Protein AF-A0A3B9TUJ9-F1 (afdb_monomer_lite)

Secondary structure (DSSP, 8-state):
-EEEEEEEETTEEEEEEEEEEEESSS-EEEEESSB-HHHHHHHHHHHHHHHHTT----SEEEEEEESTTS-B-TTTTHHHHHHHHHHHHTSS--PPP-EE--EEPTTSBEEP-S-HHHHHHHHHHHT--EEEEGGGHHHHHTSTT--EEEESBHHHHHHHHTTSSPPPBPPPP--B------SS-GGGS-S-HHHHHHHHHHHHHT--------TTSSHHHHHHHHHHHSPPPPHHHHHHHHHHHHHTTPPPPSB-PPPEEEE-TT--HHHHH-BTTTTB--HHHHTTTSEEEETTGGGS-HHHHHHHHHHHHH--

Radius of gyration: 23.4 Å; chains: 1; bounding box: 59×31×74 Å

Sequence (316 aa):
MSAFGVTLQGIEARKVEVEVEITGGLFSISVVGLPDASVREARERVRAALRSVGMSVRGRVAINLAPADLPKEGALLDLPMAVGIARAMGEIPPVGEAICMGELALDGRIRRVRGAVPAAILAKKAGLPLFVPEANAREVSLVSGVTAYAVSSLGSLFAHFRGERALNPVEGGYVGDAKIEAEPDLADIKGQAQAKRALEIAAAGGHNLILVGSPGSGKTMLAKSLRGLLPPLSDEEVMETLLVRSTVGLPPEESRTRPFRMVHHTATTVSICGGGATLKPGEVSLAHRGVLFLDELTEFRRDLLEALRQPLEDGN

pLDDT: mean 92.37, std 6.65, range [47.62, 98.56]

Structure (mmCIF, N/CA/C/O backbone):
data_AF-A0A3B9TUJ9-F1
#
_entry.id   AF-A0A3B9TUJ9-F1
#
loop_
_atom_site.group_PDB
_atom_site.id
_atom_site.type_symbol
_atom_site.label_atom_id
_atom_site.label_alt_id
_atom_site.label_comp_id
_atom_site.label_asym_id
_atom_site.label_entity_id
_atom_site.label_seq_id
_atom_site.pdbx_PDB_ins_code
_atom_site.Cartn_x
_atom_site.Cartn_y
_atom_site.Cartn_z
_atom_site.occupancy
_atom_site.B_iso_or_equiv
_atom_site.auth_seq_id
_atom_site.auth_comp_id
_atom_site.auth_asym_id
_atom_site.auth_atom_id
_atom_site.pdbx_PDB_model_num
ATOM 1 N N . MET A 1 1 ? -12.443 -5.498 22.994 1.00 82.81 1 MET A N 1
ATOM 2 C CA . MET A 1 1 ? -13.072 -5.743 21.668 1.00 82.81 1 MET A CA 1
ATOM 3 C C . MET A 1 1 ? -12.001 -5.607 20.602 1.00 82.81 1 MET A C 1
ATOM 5 O O . MET A 1 1 ? -11.118 -4.786 20.812 1.00 82.81 1 MET A O 1
ATOM 9 N N . SER A 1 2 ? -12.061 -6.352 19.495 1.00 88.94 2 SER A N 1
ATOM 10 C CA . SER A 1 2 ? -11.056 -6.233 18.430 1.00 88.94 2 SER A CA 1
ATOM 11 C C . SER A 1 2 ? -11.634 -5.850 17.066 1.00 88.94 2 SER A C 1
ATOM 13 O O . SER A 1 2 ? -12.811 -6.069 16.762 1.00 88.94 2 SER A O 1
ATOM 15 N N . ALA A 1 3 ? -10.798 -5.216 16.254 1.00 95.31 3 ALA A N 1
ATOM 16 C CA . ALA A 1 3 ? -11.007 -4.963 14.834 1.00 95.31 3 ALA A CA 1
ATOM 17 C C . ALA A 1 3 ? -9.732 -5.355 14.082 1.00 95.31 3 ALA A C 1
ATOM 19 O O . ALA A 1 3 ? -8.648 -5.312 14.658 1.00 95.31 3 ALA A O 1
ATOM 20 N N . PHE A 1 4 ? -9.832 -5.716 12.805 1.00 97.69 4 PHE A N 1
ATOM 21 C CA . PHE A 1 4 ? -8.652 -6.080 12.023 1.00 97.69 4 PHE A CA 1
ATOM 22 C C . PHE A 1 4 ? -8.309 -4.997 11.012 1.00 97.69 4 PHE A C 1
ATOM 24 O O . PHE A 1 4 ? -9.179 -4.454 10.335 1.00 97.69 4 PHE A O 1
ATOM 31 N N . GLY A 1 5 ? -7.021 -4.707 10.908 1.00 97.62 5 GLY A N 1
ATOM 32 C CA . GLY A 1 5 ? -6.433 -3.834 9.910 1.00 97.62 5 GLY A CA 1
ATOM 33 C C . GLY A 1 5 ? -5.213 -4.467 9.267 1.00 97.62 5 GLY A C 1
ATOM 34 O O . GLY A 1 5 ? -4.985 -5.676 9.369 1.00 97.62 5 GLY A O 1
ATOM 35 N N . VAL A 1 6 ? -4.417 -3.635 8.602 1.00 97.56 6 VAL A N 1
ATOM 36 C CA . VAL A 1 6 ? -3.184 -4.064 7.944 1.00 97.56 6 VAL A CA 1
ATOM 37 C C . VAL A 1 6 ? -2.050 -3.075 8.171 1.00 97.56 6 VAL A C 1
ATOM 39 O O . VAL A 1 6 ? -2.268 -1.870 8.292 1.00 97.56 6 VAL A O 1
ATOM 42 N N . THR A 1 7 ? -0.830 -3.597 8.167 1.00 95.75 7 THR A N 1
ATOM 43 C CA . THR A 1 7 ? 0.403 -2.828 7.964 1.00 95.75 7 THR A CA 1
ATOM 44 C C . THR A 1 7 ? 1.167 -3.417 6.779 1.00 95.75 7 THR A C 1
ATOM 46 O O . THR A 1 7 ? 0.906 -4.554 6.374 1.00 95.75 7 THR A O 1
ATOM 49 N N . LEU A 1 8 ? 2.093 -2.649 6.209 1.00 93.88 8 LEU A N 1
ATOM 50 C CA . LEU A 1 8 ? 2.914 -3.091 5.084 1.00 93.88 8 LEU A CA 1
ATOM 51 C C . LEU A 1 8 ? 4.292 -3.544 5.561 1.00 93.88 8 LEU A C 1
ATOM 53 O O . LEU A 1 8 ? 4.934 -2.863 6.357 1.00 93.88 8 LEU A O 1
ATOM 57 N N . GLN A 1 9 ? 4.754 -4.669 5.025 1.00 91.25 9 GLN A N 1
ATOM 58 C CA . GLN A 1 9 ? 6.115 -5.173 5.167 1.00 91.25 9 GLN A CA 1
ATOM 59 C C . GLN A 1 9 ? 6.679 -5.395 3.761 1.00 91.25 9 GLN A C 1
ATOM 61 O O . GLN A 1 9 ? 6.361 -6.383 3.101 1.00 91.25 9 GLN A O 1
ATOM 66 N N . GLY A 1 10 ? 7.473 -4.441 3.267 1.00 90.12 10 GLY A N 1
ATOM 67 C CA . GLY A 1 10 ? 7.843 -4.417 1.852 1.00 90.12 10 GLY A CA 1
ATOM 68 C C . GLY A 1 10 ? 6.601 -4.247 0.975 1.00 90.12 10 GLY A C 1
ATOM 69 O O . GLY A 1 10 ? 5.827 -3.310 1.173 1.00 90.12 10 GLY A O 1
ATOM 70 N N . ILE A 1 11 ? 6.404 -5.175 0.037 1.00 91.69 11 ILE A N 1
ATOM 71 C CA . ILE A 1 11 ? 5.236 -5.236 -0.860 1.00 91.69 11 ILE A CA 1
ATOM 72 C C . ILE A 1 11 ? 4.082 -6.089 -0.311 1.00 91.69 11 ILE A C 1
ATOM 74 O O . ILE A 1 11 ? 3.047 -6.221 -0.961 1.00 91.69 11 ILE A O 1
ATOM 78 N N . GLU A 1 12 ? 4.239 -6.684 0.871 1.00 93.31 12 GLU A N 1
ATOM 79 C CA . GLU A 1 12 ? 3.229 -7.557 1.465 1.00 93.31 12 GLU A CA 1
ATOM 80 C C . GLU A 1 12 ? 2.410 -6.830 2.535 1.00 93.31 12 GLU A C 1
ATOM 82 O O . GLU A 1 12 ? 2.930 -6.015 3.298 1.00 93.31 12 GLU A O 1
ATOM 87 N N . ALA A 1 13 ? 1.122 -7.169 2.638 1.00 96.06 13 ALA A N 1
ATOM 88 C CA . ALA A 1 13 ? 0.303 -6.785 3.781 1.00 96.06 13 ALA A CA 1
ATOM 89 C C . ALA A 1 13 ? 0.394 -7.840 4.887 1.00 96.06 13 ALA A C 1
ATOM 91 O O . ALA A 1 13 ? 0.364 -9.050 4.638 1.00 96.06 13 ALA A O 1
ATOM 92 N N . ARG A 1 14 ? 0.433 -7.370 6.131 1.00 96.75 14 ARG A N 1
ATOM 93 C CA . ARG A 1 14 ? 0.340 -8.189 7.341 1.00 96.75 14 ARG A CA 1
ATOM 94 C C . ARG A 1 14 ? -0.902 -7.791 8.123 1.00 96.75 14 ARG A C 1
ATOM 96 O O . ARG A 1 14 ? -1.148 -6.600 8.314 1.00 96.75 14 ARG A O 1
ATOM 103 N N . LYS A 1 15 ? -1.676 -8.788 8.565 1.00 97.31 15 LYS A N 1
ATOM 104 C CA . LYS A 1 15 ? -2.870 -8.586 9.398 1.00 97.31 15 LYS A CA 1
ATOM 105 C C . LYS A 1 15 ? -2.432 -7.977 10.732 1.00 97.31 15 LYS A C 1
ATOM 107 O O . LYS A 1 15 ? -1.483 -8.460 11.345 1.00 97.31 15 LYS A O 1
ATOM 112 N N . VAL A 1 16 ? -3.121 -6.924 11.154 1.00 97.81 16 VAL A N 1
ATOM 113 C CA . VAL A 1 16 ? -2.946 -6.287 12.461 1.00 97.81 16 VAL A CA 1
ATOM 114 C C . VAL A 1 16 ? -4.258 -6.410 13.213 1.00 97.81 16 VAL A C 1
ATOM 116 O O . VAL A 1 16 ? -5.298 -6.004 12.697 1.00 97.81 16 VAL A O 1
ATOM 119 N N . GLU A 1 17 ? -4.224 -6.963 14.417 1.00 97.62 17 GLU A N 1
ATOM 120 C CA . GLU A 1 17 ? -5.371 -6.922 15.319 1.00 97.62 17 GLU A CA 1
ATOM 121 C C . GLU A 1 17 ? -5.292 -5.662 16.179 1.00 97.62 17 GLU A C 1
ATOM 123 O O . GLU A 1 17 ? -4.255 -5.346 16.763 1.00 97.62 17 GLU A O 1
ATOM 128 N N . VAL A 1 18 ? -6.389 -4.914 16.199 1.00 97.62 18 VAL A N 1
ATOM 129 C CA . VAL A 1 18 ? -6.559 -3.678 16.952 1.00 97.62 18 VAL A CA 1
ATOM 130 C C . VAL A 1 18 ? -7.484 -3.974 18.117 1.00 97.62 18 VAL A C 1
ATOM 132 O O . VAL A 1 18 ? -8.707 -4.003 17.963 1.00 97.62 18 VAL A O 1
ATOM 135 N N . GLU A 1 19 ? -6.897 -4.213 19.280 1.00 97.56 19 GLU A N 1
ATOM 136 C CA . GLU A 1 19 ? -7.628 -4.465 20.514 1.00 97.56 19 GLU A CA 1
ATOM 137 C C . GLU A 1 19 ? -7.879 -3.144 21.231 1.00 97.56 19 GLU A C 1
ATOM 139 O O . GLU A 1 19 ? -6.966 -2.336 21.414 1.00 97.56 19 GLU A O 1
ATOM 144 N N . VAL A 1 20 ? -9.125 -2.926 21.641 1.00 97.38 20 VAL A N 1
ATOM 145 C CA . VAL A 1 20 ? -9.539 -1.713 22.340 1.00 97.38 20 VAL A CA 1
ATOM 146 C C . VAL A 1 20 ? -10.211 -2.057 23.660 1.00 97.38 20 VAL A C 1
ATOM 148 O O . VAL A 1 20 ? -11.134 -2.883 23.718 1.00 97.38 20 VAL A O 1
ATOM 151 N N . GLU A 1 21 ? -9.762 -1.358 24.697 1.00 97.00 21 GLU A N 1
ATOM 152 C CA . GLU A 1 21 ? -10.345 -1.329 26.032 1.00 97.00 21 GLU A CA 1
ATOM 153 C C . GLU A 1 21 ? -10.656 0.122 26.424 1.00 97.00 21 GLU A C 1
ATOM 155 O O . GLU A 1 21 ? -9.852 1.030 26.196 1.00 97.00 21 GLU A O 1
ATOM 160 N N . ILE A 1 22 ? -11.835 0.345 27.011 1.00 96.69 22 ILE A N 1
ATOM 161 C CA . ILE A 1 22 ? -12.267 1.653 27.511 1.00 96.69 22 ILE A CA 1
ATOM 162 C C . ILE A 1 22 ? -12.562 1.520 29.003 1.00 96.69 22 ILE A C 1
ATOM 164 O O . ILE A 1 22 ? -13.405 0.725 29.410 1.00 96.69 22 ILE A O 1
ATOM 168 N N . THR A 1 23 ? -11.877 2.323 29.813 1.00 95.50 23 THR A N 1
ATOM 169 C CA . THR A 1 23 ? -12.020 2.356 31.276 1.00 95.50 23 THR A CA 1
ATOM 170 C C . THR A 1 23 ? -12.415 3.752 31.761 1.00 95.50 23 THR A C 1
ATOM 172 O O . THR A 1 23 ? -12.277 4.749 31.046 1.00 95.50 23 THR A O 1
ATOM 175 N N . GLY A 1 24 ? -12.932 3.849 32.989 1.00 92.44 24 GLY A N 1
ATOM 176 C CA . GLY A 1 24 ? -13.272 5.134 33.607 1.00 92.44 24 GLY A CA 1
ATOM 177 C C . GLY A 1 24 ? -12.044 6.008 33.909 1.00 92.44 24 GLY A C 1
ATOM 178 O O . GLY A 1 24 ? -10.918 5.523 33.994 1.00 92.44 24 GLY A O 1
ATOM 179 N N . GLY A 1 25 ? -12.266 7.311 34.106 1.00 91.31 25 GLY A N 1
ATOM 180 C CA . GLY A 1 25 ? -11.230 8.269 34.511 1.00 91.31 25 GLY A CA 1
ATOM 181 C C . GLY A 1 25 ? -11.049 9.442 33.546 1.00 91.31 25 GLY A C 1
ATOM 182 O O . GLY A 1 25 ? -11.916 9.727 32.718 1.00 91.31 25 GLY A O 1
ATOM 183 N N . LEU A 1 26 ? -9.919 10.147 33.681 1.00 91.44 26 LEU A N 1
ATOM 184 C CA . LEU A 1 26 ? -9.575 11.280 32.819 1.00 91.44 26 LEU A CA 1
ATOM 185 C C . LEU A 1 26 ? -9.398 10.837 31.364 1.00 91.44 26 LEU A C 1
ATOM 187 O O . LEU A 1 26 ? -8.804 9.792 31.081 1.00 91.44 26 LEU A O 1
ATOM 191 N N . PHE A 1 27 ? -9.885 11.677 30.449 1.00 93.88 27 PHE A N 1
ATOM 192 C CA . PHE A 1 27 ? -9.833 11.398 29.022 1.00 93.88 27 PHE A CA 1
ATOM 193 C C . PHE A 1 27 ? -8.391 11.207 28.541 1.00 93.88 27 PHE A C 1
ATOM 195 O O . PHE A 1 27 ? -7.557 12.102 28.681 1.00 93.88 27 PHE A O 1
ATOM 202 N N . SER A 1 28 ? -8.103 10.048 27.953 1.00 95.81 28 SER A N 1
ATOM 203 C CA . SER A 1 28 ? -6.803 9.751 27.345 1.00 95.81 28 SER A CA 1
ATOM 204 C C . SER A 1 28 ? -6.936 8.648 26.300 1.00 95.81 28 SER A C 1
ATOM 206 O O . SER A 1 28 ? -7.763 7.755 26.451 1.00 95.81 28 SER A O 1
ATOM 208 N N . ILE A 1 29 ? -6.118 8.708 25.245 1.00 96.94 29 ILE A N 1
ATOM 209 C CA . ILE A 1 29 ? -5.975 7.629 24.260 1.00 96.94 29 ILE A CA 1
ATOM 210 C C . ILE A 1 29 ? -4.493 7.252 24.184 1.00 96.94 29 ILE A C 1
ATOM 212 O O . ILE A 1 29 ? -3.649 8.107 23.881 1.00 96.94 29 ILE A O 1
ATOM 216 N N . SER A 1 30 ? -4.182 5.985 24.455 1.00 96.50 30 SER A N 1
ATOM 217 C CA . SER A 1 30 ? -2.851 5.395 24.284 1.00 96.50 30 SER A CA 1
ATOM 218 C C . SER A 1 30 ? -2.856 4.360 23.160 1.00 96.50 30 SER A C 1
ATOM 220 O O . SER A 1 30 ? -3.819 3.620 22.990 1.00 96.50 30 SER A O 1
ATOM 222 N N . VAL A 1 31 ? -1.762 4.317 22.396 1.00 97.19 31 VAL A N 1
ATOM 223 C CA . VAL A 1 31 ? -1.547 3.354 21.309 1.00 97.19 31 VAL A CA 1
ATOM 224 C C . VAL A 1 31 ? -0.207 2.662 21.541 1.00 97.19 31 VAL A C 1
ATOM 226 O O . VAL A 1 31 ? 0.814 3.341 21.676 1.00 97.19 31 VAL A O 1
ATOM 229 N N . VAL A 1 32 ? -0.211 1.331 21.606 1.00 96.06 32 VAL A N 1
ATOM 230 C CA . VAL A 1 32 ? 0.976 0.486 21.838 1.00 96.06 32 VAL A CA 1
ATOM 231 C C . VAL A 1 32 ? 1.076 -0.632 20.789 1.00 96.06 32 VAL A C 1
ATOM 233 O O . VAL A 1 32 ? 0.138 -0.850 20.027 1.00 96.06 32 VAL A O 1
ATOM 236 N N . GLY A 1 33 ? 2.224 -1.317 20.715 1.00 95.06 33 GLY A N 1
ATOM 237 C CA . GLY A 1 33 ? 2.483 -2.373 19.717 1.00 95.06 33 GLY A CA 1
ATOM 238 C C . GLY A 1 33 ? 3.345 -1.925 18.528 1.00 95.06 33 GLY A C 1
ATOM 239 O O . GLY A 1 33 ? 2.999 -2.187 17.379 1.00 95.06 33 GLY A O 1
ATOM 240 N N . LEU A 1 34 ? 4.450 -1.222 18.814 1.00 94.62 34 LEU A N 1
ATOM 241 C CA . LEU A 1 34 ? 5.389 -0.637 17.838 1.00 94.62 34 LEU A CA 1
ATOM 242 C C . LEU A 1 34 ? 4.756 0.298 16.776 1.00 94.62 34 LEU A C 1
ATOM 244 O O . LEU A 1 34 ? 5.024 0.138 15.583 1.00 94.62 34 LEU A O 1
ATOM 248 N N . PRO A 1 35 ? 3.937 1.296 17.169 1.00 95.56 35 PRO A N 1
ATOM 249 C CA . PRO A 1 35 ? 3.464 2.313 16.235 1.00 95.56 35 PRO A CA 1
ATOM 250 C C . PRO A 1 35 ? 4.589 3.279 15.831 1.00 95.56 35 PRO A C 1
ATOM 252 O O . PRO A 1 35 ? 5.418 3.665 16.663 1.00 95.56 35 PRO A O 1
ATOM 255 N N . ASP A 1 36 ? 4.588 3.744 14.584 1.00 94.38 36 ASP A N 1
ATOM 256 C CA . ASP A 1 36 ? 5.371 4.910 14.168 1.00 94.38 36 ASP A CA 1
ATOM 257 C C . ASP A 1 36 ? 4.747 6.229 14.686 1.00 94.38 36 ASP A C 1
ATOM 259 O O . ASP A 1 36 ? 3.786 6.243 15.463 1.00 94.38 36 ASP A O 1
ATOM 263 N N . ALA A 1 37 ? 5.323 7.372 14.304 1.00 94.38 37 ALA A N 1
ATOM 264 C CA . ALA A 1 37 ? 4.785 8.675 14.698 1.00 94.38 37 ALA A CA 1
ATOM 265 C C . ALA A 1 37 ? 3.375 8.927 14.130 1.00 94.38 37 ALA A C 1
ATOM 267 O O . ALA A 1 37 ? 2.507 9.403 14.859 1.00 94.38 37 ALA A O 1
ATOM 268 N N . SER A 1 38 ? 3.125 8.540 12.876 1.00 93.81 38 SER A N 1
ATOM 269 C CA . SER A 1 38 ? 1.837 8.750 12.206 1.00 93.81 38 SER A CA 1
ATOM 270 C C . SER A 1 38 ? 0.707 7.956 12.866 1.00 93.81 38 SER A C 1
ATOM 272 O O . SER A 1 38 ? -0.377 8.501 13.096 1.00 93.81 38 SER A O 1
ATOM 274 N N . VAL A 1 39 ? 0.975 6.703 13.245 1.00 95.38 39 VAL A N 1
ATOM 275 C CA . VAL A 1 39 ? 0.044 5.833 13.977 1.00 95.38 39 VAL A CA 1
ATOM 276 C C . VAL A 1 39 ? -0.199 6.361 15.393 1.00 95.38 39 VAL A C 1
ATOM 278 O O . VAL A 1 39 ? -1.329 6.326 15.874 1.00 95.38 39 VAL A O 1
ATOM 281 N N . ARG A 1 40 ? 0.816 6.911 16.078 1.00 95.38 40 ARG A N 1
ATOM 282 C CA . ARG A 1 40 ? 0.606 7.562 17.388 1.00 95.38 40 ARG A CA 1
ATOM 283 C C . ARG A 1 40 ? -0.276 8.806 17.286 1.00 95.38 40 ARG A C 1
ATOM 285 O O . ARG A 1 40 ? -1.112 9.037 18.160 1.00 95.38 40 ARG A O 1
ATOM 292 N N . GLU A 1 41 ? -0.099 9.601 16.237 1.00 93.75 41 GLU A N 1
ATOM 293 C CA . GLU A 1 41 ? -0.893 10.808 15.976 1.00 93.75 41 GLU A CA 1
ATOM 294 C C . GLU A 1 41 ? -2.320 10.497 15.508 1.00 93.75 41 GLU A C 1
ATOM 296 O O . GLU A 1 41 ? -3.220 11.322 15.696 1.00 93.75 41 GLU A O 1
ATOM 301 N N . ALA A 1 42 ? -2.562 9.286 14.991 1.00 94.81 42 ALA A N 1
ATOM 302 C CA . ALA A 1 42 ? -3.886 8.817 14.590 1.00 94.81 42 ALA A CA 1
ATOM 303 C C . ALA A 1 42 ? -4.933 8.981 15.697 1.00 94.81 42 ALA A C 1
ATOM 305 O O . ALA A 1 42 ? -6.094 9.238 15.394 1.00 94.81 42 ALA A O 1
ATOM 306 N N . ARG A 1 43 ? -4.540 8.925 16.979 1.00 95.06 43 ARG A N 1
ATOM 307 C CA . ARG A 1 43 ? -5.453 9.126 18.118 1.00 95.06 43 ARG A CA 1
ATOM 308 C C . ARG A 1 43 ? -6.273 10.418 18.025 1.00 95.06 43 ARG A C 1
ATOM 310 O O . ARG A 1 43 ? -7.448 10.418 18.384 1.00 95.06 43 ARG A O 1
ATOM 317 N N . GLU A 1 44 ? -5.685 11.506 17.523 1.00 94.88 44 GLU A N 1
ATOM 318 C CA . GLU A 1 44 ? -6.394 12.781 17.369 1.00 94.88 44 GLU A CA 1
ATOM 319 C C . GLU A 1 44 ? -7.338 12.753 16.164 1.00 94.88 44 GLU A C 1
ATOM 321 O O . GLU A 1 44 ? -8.482 13.202 16.276 1.00 94.88 44 GLU A O 1
ATOM 326 N N . ARG A 1 45 ? -6.894 12.165 15.042 1.00 95.94 45 ARG A N 1
ATOM 327 C CA . ARG A 1 45 ? -7.709 12.005 13.826 1.00 95.94 45 ARG A CA 1
ATOM 328 C C . ARG A 1 45 ? -8.917 11.109 14.073 1.00 95.94 45 ARG A C 1
ATOM 330 O O . ARG A 1 45 ? -10.044 11.519 13.814 1.00 95.94 45 ARG A O 1
ATOM 337 N N . VAL A 1 46 ? -8.690 9.942 14.670 1.00 97.69 46 VAL A N 1
ATOM 338 C CA . VAL A 1 46 ? -9.716 8.969 15.063 1.00 97.69 46 VAL A CA 1
ATOM 339 C C . VAL A 1 46 ? -10.727 9.606 16.015 1.00 97.69 46 VAL A C 1
ATOM 341 O O . VAL A 1 46 ? -11.932 9.512 15.789 1.00 97.69 46 VAL A O 1
ATOM 344 N N . ARG A 1 47 ? -10.264 10.323 17.047 1.00 96.69 47 ARG A N 1
ATOM 345 C CA . ARG A 1 47 ? -11.154 11.019 17.988 1.00 96.69 47 ARG A CA 1
ATOM 346 C C . ARG A 1 47 ? -12.019 12.077 17.303 1.00 96.69 47 ARG A C 1
ATOM 348 O O . ARG A 1 47 ? -13.191 12.220 17.647 1.00 96.69 47 ARG A O 1
ATOM 355 N N . ALA A 1 48 ? -11.444 12.870 16.403 1.00 97.06 48 ALA A N 1
ATOM 356 C CA . ALA A 1 48 ? -12.187 13.894 15.672 1.00 97.06 48 ALA A CA 1
ATOM 357 C C . ALA A 1 48 ? -13.225 13.269 14.726 1.00 97.06 48 ALA A C 1
ATOM 359 O O . ALA A 1 48 ? -14.389 13.660 14.775 1.00 97.06 48 ALA A O 1
ATOM 360 N N . ALA A 1 49 ? -12.831 12.241 13.973 1.00 98.00 49 ALA A N 1
ATOM 361 C CA . ALA A 1 49 ? -13.700 11.507 13.057 1.00 98.00 49 ALA A CA 1
ATOM 362 C C . ALA A 1 49 ? -14.871 10.809 13.768 1.00 98.00 49 ALA A C 1
ATOM 364 O O . ALA A 1 49 ? -16.000 10.854 13.295 1.00 98.00 49 ALA A O 1
ATOM 365 N N . LEU A 1 50 ? -14.638 10.198 14.933 1.00 98.06 50 LEU A N 1
ATOM 366 C CA . LEU A 1 50 ? -15.717 9.612 15.739 1.00 98.06 50 LEU A CA 1
ATOM 367 C C . LEU A 1 50 ? -16.704 10.686 16.217 1.00 98.06 50 LEU A C 1
ATOM 369 O O . LEU A 1 50 ? -17.919 10.514 16.146 1.00 98.06 50 LEU A O 1
ATOM 373 N N . ARG A 1 51 ? -16.190 11.844 16.638 1.00 97.50 51 ARG A N 1
ATOM 374 C CA . ARG A 1 51 ? -17.026 12.966 17.078 1.00 97.50 51 ARG A CA 1
ATOM 375 C C . ARG A 1 51 ? -17.890 13.525 15.952 1.00 97.50 51 ARG A C 1
ATOM 377 O O . ARG A 1 51 ? -19.023 13.917 16.219 1.00 97.50 51 ARG A O 1
ATOM 384 N N . SER A 1 52 ? -17.381 13.569 14.719 1.00 97.12 52 SER A N 1
ATOM 385 C CA . SER A 1 52 ? -18.141 14.087 13.575 1.00 97.12 52 SER A CA 1
ATOM 386 C C . SER A 1 52 ? -19.349 13.215 13.221 1.00 97.12 52 SER A C 1
ATOM 388 O O . SER A 1 52 ? -20.323 13.727 12.676 1.00 97.12 52 SER A O 1
ATOM 390 N N . VAL A 1 53 ? -19.327 11.931 13.593 1.00 96.62 53 VAL A N 1
ATOM 391 C CA . VAL A 1 53 ? -20.455 10.997 13.437 1.00 96.62 53 VAL A CA 1
ATOM 392 C C . VAL A 1 53 ? -21.293 10.848 14.713 1.00 96.62 53 VAL A C 1
ATOM 394 O O . VAL A 1 53 ? -22.043 9.887 14.855 1.00 96.62 53 VAL A O 1
ATOM 397 N N . GLY A 1 54 ? -21.180 11.797 15.649 1.00 95.56 54 GLY A N 1
ATOM 398 C CA . GLY A 1 54 ? -21.994 11.842 16.867 1.00 95.56 54 GLY A CA 1
ATOM 399 C C . GLY A 1 54 ? -21.482 10.980 18.023 1.00 95.56 54 GLY A C 1
ATOM 400 O O . GLY A 1 54 ? -22.127 10.930 19.068 1.00 95.56 54 GLY A O 1
ATOM 401 N N . MET A 1 55 ? -20.313 10.346 17.895 1.00 95.62 55 MET A N 1
ATOM 402 C CA . MET A 1 55 ? -19.759 9.479 18.936 1.00 95.62 55 MET A CA 1
ATOM 403 C C . MET A 1 55 ? -18.788 10.241 19.842 1.00 95.62 55 MET A C 1
ATOM 405 O O . MET A 1 55 ? -17.693 10.647 19.440 1.00 95.62 55 MET A O 1
ATOM 409 N N . SER A 1 56 ? -19.173 10.420 21.106 1.00 93.44 56 SER A N 1
ATOM 410 C CA . SER A 1 56 ? -18.337 11.077 22.115 1.00 93.44 56 SER A CA 1
ATOM 411 C C . SER A 1 56 ? -17.547 10.048 22.925 1.00 93.44 56 SER A C 1
ATOM 413 O O . SER A 1 56 ? -18.066 9.439 23.858 1.00 93.44 56 SER A O 1
ATOM 415 N N . VAL A 1 57 ? -16.270 9.873 22.583 1.00 93.88 57 VAL A N 1
ATOM 416 C CA . VAL A 1 57 ? -15.359 8.980 23.316 1.00 93.88 57 VAL A CA 1
ATOM 417 C C . VAL A 1 57 ? -15.007 9.595 24.675 1.00 93.88 57 VAL A C 1
ATOM 419 O O . VAL A 1 57 ? -14.523 10.728 24.743 1.00 93.88 57 VAL A O 1
ATOM 422 N N . ARG A 1 58 ? -15.234 8.850 25.762 1.00 93.38 58 ARG A N 1
ATOM 423 C CA . ARG A 1 58 ? -14.951 9.264 27.149 1.00 93.38 58 ARG A CA 1
ATOM 424 C C . ARG A 1 58 ? -14.071 8.233 27.854 1.00 93.38 58 ARG A C 1
ATOM 426 O O . ARG A 1 58 ? -14.001 7.085 27.432 1.00 93.38 58 ARG A O 1
ATOM 433 N N . GLY A 1 59 ? -13.438 8.648 28.950 1.00 94.81 59 GLY A N 1
ATOM 434 C CA . GLY A 1 59 ? -12.579 7.777 29.749 1.00 94.81 59 GLY A CA 1
ATOM 435 C C . GLY A 1 59 ? -11.199 7.542 29.133 1.00 94.81 59 GLY A C 1
ATOM 436 O O . GLY A 1 59 ? -10.748 8.287 28.258 1.00 94.81 59 GLY A O 1
ATOM 437 N N . ARG A 1 60 ? -10.513 6.515 29.628 1.00 96.81 60 ARG A N 1
ATOM 438 C CA . ARG A 1 60 ? -9.196 6.098 29.147 1.00 96.81 60 ARG A CA 1
ATOM 439 C C . ARG A 1 60 ? -9.366 4.979 28.127 1.00 96.81 60 ARG A C 1
ATOM 441 O O . ARG A 1 60 ? -9.869 3.912 28.462 1.00 96.81 60 ARG A O 1
ATOM 448 N N . VAL A 1 61 ? -8.910 5.232 26.906 1.00 97.69 61 VAL A N 1
ATOM 449 C CA . VAL A 1 61 ? -8.899 4.280 25.796 1.00 97.69 61 VAL A CA 1
ATOM 450 C C . VAL A 1 61 ? -7.489 3.728 25.640 1.00 97.69 61 VAL A C 1
ATOM 452 O O . VAL A 1 61 ? -6.554 4.485 25.366 1.00 97.69 61 VAL A O 1
ATOM 455 N N . ALA A 1 62 ? -7.341 2.419 25.797 1.00 97.25 62 ALA A N 1
ATOM 456 C CA . ALA A 1 62 ? -6.114 1.704 25.480 1.00 97.25 62 ALA A CA 1
ATOM 457 C C . ALA A 1 62 ? -6.292 0.964 24.152 1.00 97.25 62 ALA A C 1
ATOM 459 O O . ALA A 1 62 ? -7.233 0.187 24.000 1.00 97.25 62 ALA A O 1
ATOM 460 N N . ILE A 1 63 ? -5.398 1.230 23.197 1.00 98.06 63 ILE A N 1
ATOM 461 C CA . ILE A 1 63 ? -5.354 0.574 21.889 1.00 98.06 63 ILE A CA 1
ATOM 462 C C . ILE A 1 63 ? -4.062 -0.236 21.797 1.00 98.06 63 ILE A C 1
ATOM 464 O O . ILE A 1 63 ? -2.966 0.334 21.809 1.00 98.06 63 ILE A O 1
ATOM 468 N N . ASN A 1 64 ? -4.187 -1.555 21.683 1.00 97.81 64 ASN A N 1
ATOM 469 C CA . ASN A 1 64 ? -3.068 -2.463 21.455 1.00 97.81 64 ASN A CA 1
ATOM 470 C C . ASN A 1 64 ? -3.070 -2.953 20.000 1.00 97.81 64 ASN A C 1
ATOM 472 O O . ASN A 1 64 ? -4.101 -3.388 19.491 1.00 97.81 64 ASN A O 1
ATOM 476 N N . LEU A 1 65 ? -1.920 -2.856 19.326 1.00 97.69 65 LEU A N 1
ATOM 477 C CA . LEU A 1 65 ? -1.743 -3.274 17.935 1.00 97.69 65 LEU A CA 1
ATOM 478 C C . LEU A 1 65 ? -0.906 -4.562 17.874 1.00 97.69 65 LEU A C 1
ATOM 480 O O . LEU A 1 65 ? 0.327 -4.520 17.957 1.00 97.69 65 LEU A O 1
ATOM 484 N N . ALA A 1 66 ? -1.555 -5.706 17.679 1.00 96.62 66 ALA A N 1
ATOM 485 C CA . ALA A 1 66 ? -0.903 -7.013 17.584 1.00 96.62 66 ALA A CA 1
ATOM 486 C C . ALA A 1 66 ? -0.617 -7.410 16.118 1.00 96.62 66 ALA A C 1
ATOM 488 O O . ALA A 1 66 ? -1.388 -7.040 15.230 1.00 96.62 66 ALA A O 1
ATOM 489 N N . PRO A 1 67 ? 0.477 -8.143 15.830 1.00 95.62 67 PRO A N 1
ATOM 490 C CA . PRO A 1 67 ? 1.450 -8.700 16.778 1.00 95.62 67 PRO A CA 1
ATOM 491 C C . PRO A 1 67 ? 2.544 -7.685 17.158 1.00 95.62 67 PRO A C 1
ATOM 493 O O . PRO A 1 67 ? 2.939 -6.862 16.336 1.00 95.62 67 PRO A O 1
ATOM 496 N N . ALA A 1 68 ? 3.011 -7.690 18.409 1.00 90.00 68 ALA A N 1
ATOM 497 C CA . ALA A 1 68 ? 3.841 -6.615 18.975 1.00 90.00 68 ALA A CA 1
ATOM 498 C C . ALA A 1 68 ? 5.277 -6.519 18.419 1.00 90.00 68 ALA A C 1
ATOM 500 O O . ALA A 1 68 ? 5.944 -5.523 18.670 1.00 90.00 68 ALA A O 1
ATOM 501 N N . ASP A 1 69 ? 5.745 -7.520 17.681 1.00 89.94 69 ASP A N 1
ATOM 502 C CA . ASP A 1 69 ? 7.061 -7.598 17.031 1.00 89.94 69 ASP A CA 1
ATOM 503 C C . ASP A 1 69 ? 7.088 -6.964 15.631 1.00 89.94 69 ASP A C 1
ATOM 505 O O . ASP A 1 69 ? 8.156 -6.723 15.070 1.00 89.94 69 ASP A O 1
ATOM 509 N N . LEU A 1 70 ? 5.916 -6.651 15.076 1.00 92.50 70 LEU A N 1
ATOM 510 C CA . LEU A 1 70 ? 5.780 -6.033 13.766 1.00 92.50 70 LEU A CA 1
ATOM 511 C C . LEU A 1 70 ? 5.595 -4.509 13.888 1.00 92.50 70 LEU A C 1
ATOM 513 O O . LEU A 1 70 ? 4.638 -4.076 14.538 1.00 92.50 70 LEU A O 1
ATOM 517 N N . PRO A 1 71 ? 6.433 -3.681 13.237 1.00 92.81 71 PRO A N 1
ATOM 518 C CA . PRO A 1 71 ? 6.214 -2.239 13.152 1.00 92.81 71 PRO A CA 1
ATOM 519 C C . PRO A 1 71 ? 4.916 -1.879 12.413 1.00 92.81 71 PRO A C 1
ATOM 521 O O . PRO A 1 71 ? 4.579 -2.461 11.377 1.00 92.81 71 PRO A O 1
ATOM 524 N N . LYS A 1 72 ? 4.172 -0.901 12.943 1.00 94.19 72 LYS A N 1
ATOM 525 C CA . LYS A 1 72 ? 2.950 -0.365 12.319 1.00 94.19 72 LYS A CA 1
ATOM 526 C C . LYS A 1 72 ? 3.222 1.037 11.810 1.00 94.19 72 LYS A C 1
ATOM 528 O O . LYS A 1 72 ? 3.555 1.921 12.598 1.00 94.19 72 LYS A O 1
ATOM 533 N N . GLU A 1 73 ? 3.047 1.232 10.508 1.00 90.31 73 GLU A N 1
ATOM 534 C CA . GLU A 1 73 ? 3.454 2.460 9.829 1.00 90.31 73 GLU A CA 1
ATOM 535 C C . GLU A 1 73 ? 2.316 3.149 9.078 1.00 90.31 73 GLU A C 1
ATOM 537 O O . GLU A 1 73 ? 1.499 2.509 8.410 1.00 90.31 73 GLU A O 1
ATOM 542 N N . GLY A 1 74 ? 2.345 4.482 9.086 1.00 89.00 74 GLY A N 1
ATOM 543 C CA . GLY A 1 74 ? 1.438 5.325 8.312 1.00 89.00 74 GLY A CA 1
ATOM 544 C C . GLY A 1 74 ? 0.006 5.382 8.851 1.00 89.00 74 GLY A C 1
ATOM 545 O O . GLY A 1 74 ? -0.279 5.021 9.984 1.00 89.00 74 GLY A O 1
ATOM 546 N N . ALA A 1 75 ? -0.915 5.865 8.019 1.00 91.88 75 ALA A N 1
ATOM 547 C CA . ALA A 1 75 ? -2.295 6.149 8.423 1.00 91.88 75 ALA A CA 1
ATOM 548 C C . ALA A 1 75 ? -3.302 5.038 8.060 1.00 91.88 75 ALA A C 1
ATOM 550 O O . ALA A 1 75 ? -4.507 5.245 8.149 1.00 91.88 75 ALA A O 1
ATOM 551 N N . LEU A 1 76 ? -2.836 3.846 7.648 1.00 95.12 76 LEU A N 1
ATOM 552 C CA . LEU A 1 76 ? -3.722 2.740 7.239 1.00 95.12 76 LEU A CA 1
ATOM 553 C C . LEU A 1 76 ? -4.626 2.253 8.382 1.00 95.12 76 LEU A C 1
ATOM 555 O O . LEU A 1 76 ? -5.701 1.708 8.129 1.00 95.12 76 LEU A O 1
ATOM 559 N N . LEU A 1 77 ? -4.164 2.433 9.623 1.00 97.50 77 LEU A N 1
ATOM 560 C CA . LEU A 1 77 ? -4.796 1.914 10.828 1.00 97.50 77 LEU A CA 1
ATOM 561 C C . LEU A 1 77 ? -5.783 2.890 11.484 1.00 97.50 77 LEU A C 1
ATOM 563 O O . LEU A 1 77 ? -6.409 2.516 12.475 1.00 97.50 77 LEU A O 1
ATOM 567 N N . ASP A 1 78 ? -5.973 4.099 10.947 1.00 98.00 78 ASP A N 1
ATOM 568 C CA . ASP A 1 78 ? -6.943 5.052 11.498 1.00 98.00 78 ASP A CA 1
ATOM 569 C C . ASP A 1 78 ? -8.361 4.440 11.496 1.00 98.00 78 ASP A C 1
ATOM 571 O O . ASP A 1 78 ? -9.041 4.418 12.525 1.00 98.00 78 ASP A O 1
ATOM 575 N N . LEU A 1 79 ? -8.793 3.876 10.360 1.00 98.00 79 LEU A N 1
ATOM 576 C CA . LEU A 1 79 ? -10.106 3.237 10.234 1.00 98.00 79 LEU A CA 1
ATOM 577 C C . LEU A 1 79 ? -10.319 2.052 11.201 1.00 98.00 79 LEU A C 1
ATOM 579 O O . LEU A 1 79 ? -11.300 2.087 11.948 1.00 98.00 79 LEU A O 1
ATOM 583 N N . PRO A 1 80 ? -9.457 1.013 11.251 1.00 97.62 80 PRO A N 1
ATOM 584 C CA . PRO A 1 80 ? -9.653 -0.100 12.181 1.00 97.62 80 PRO A CA 1
ATOM 585 C C . PRO A 1 80 ? -9.567 0.331 13.654 1.00 97.62 80 PRO A C 1
ATOM 587 O O . PRO A 1 80 ? -10.282 -0.238 14.477 1.00 97.62 80 PRO A O 1
ATOM 590 N N . MET A 1 81 ? -8.798 1.374 14.000 1.00 97.94 81 MET A N 1
ATOM 591 C CA . MET A 1 81 ? -8.842 1.976 15.342 1.00 97.94 81 MET A CA 1
ATOM 592 C C . MET A 1 81 ? -10.214 2.577 15.664 1.00 97.94 81 MET A C 1
ATOM 594 O O . MET A 1 81 ? -10.761 2.309 16.734 1.00 97.94 81 MET A O 1
ATOM 598 N N . ALA A 1 82 ? -10.808 3.341 14.743 1.00 97.81 82 ALA A N 1
ATOM 599 C CA . ALA A 1 82 ? -12.152 3.888 14.935 1.00 97.81 82 ALA A CA 1
ATOM 600 C C . ALA A 1 82 ? -13.216 2.788 15.071 1.00 97.81 82 ALA A C 1
ATOM 602 O O . ALA A 1 82 ? -14.081 2.880 15.941 1.00 97.81 82 ALA A O 1
ATOM 603 N N . VAL A 1 83 ? -13.124 1.726 14.261 1.00 97.62 83 VAL A N 1
ATOM 604 C CA . VAL A 1 83 ? -14.006 0.552 14.360 1.00 97.62 83 VAL A CA 1
ATOM 605 C C . VAL A 1 83 ? -13.842 -0.135 15.718 1.00 97.62 83 VAL A C 1
ATOM 607 O O . VAL A 1 83 ? -14.838 -0.406 16.384 1.00 97.62 83 VAL A O 1
ATOM 610 N N . GLY A 1 84 ? -12.608 -0.371 16.174 1.00 96.88 84 GLY A N 1
ATOM 611 C CA . GLY A 1 84 ? -12.334 -0.984 17.477 1.00 96.88 84 GLY A CA 1
ATOM 612 C C . GLY A 1 84 ? -12.923 -0.186 18.646 1.00 96.88 84 GLY A C 1
ATOM 613 O O . GLY A 1 84 ? -13.565 -0.764 19.525 1.00 96.88 84 GLY A O 1
ATOM 614 N N . ILE A 1 85 ? -12.786 1.145 18.619 1.00 97.38 85 ILE A N 1
ATOM 615 C CA . ILE A 1 85 ? -13.388 2.041 19.620 1.00 97.38 85 ILE A CA 1
ATOM 616 C C . ILE A 1 85 ? -14.915 1.981 19.561 1.00 97.38 85 ILE A C 1
ATOM 618 O O . ILE A 1 85 ? -15.551 1.822 20.600 1.00 97.38 85 ILE A O 1
ATOM 622 N N . ALA A 1 86 ? -15.511 2.048 18.368 1.00 96.81 86 ALA A N 1
ATOM 623 C CA . ALA A 1 86 ? -16.962 1.971 18.211 1.00 96.81 86 ALA A CA 1
ATOM 624 C C . ALA A 1 86 ? -17.538 0.653 18.755 1.00 96.81 86 ALA A C 1
ATOM 626 O O . ALA A 1 86 ? -18.556 0.665 19.447 1.00 96.81 86 ALA A O 1
ATOM 627 N N . ARG A 1 87 ? -16.848 -0.475 18.524 1.00 95.62 87 ARG A N 1
ATOM 628 C CA . ARG A 1 87 ? -17.209 -1.776 19.115 1.00 95.62 87 ARG A CA 1
ATOM 629 C C . ARG A 1 87 ? -17.107 -1.759 20.637 1.00 95.62 87 ARG A C 1
ATOM 631 O O . ARG A 1 87 ? -17.998 -2.273 21.303 1.00 95.62 87 ARG A O 1
ATOM 638 N N . ALA A 1 88 ? -16.034 -1.193 21.190 1.00 95.38 88 ALA A N 1
ATOM 639 C CA . ALA A 1 88 ? -15.836 -1.110 22.639 1.00 95.38 88 ALA A CA 1
ATOM 640 C C . ALA A 1 88 ? -16.871 -0.205 23.332 1.00 95.38 88 ALA A C 1
ATOM 642 O O . ALA A 1 88 ? -17.213 -0.450 24.485 1.00 95.38 88 ALA A O 1
ATOM 643 N N . MET A 1 89 ? -17.396 0.800 22.627 1.00 95.00 89 MET A N 1
ATOM 644 C CA . MET A 1 89 ? -18.495 1.650 23.099 1.00 95.00 89 MET A CA 1
ATOM 645 C C . MET A 1 89 ? -19.883 1.001 22.953 1.00 95.00 89 MET A C 1
ATOM 647 O O . MET A 1 89 ? -20.840 1.506 23.530 1.00 95.00 89 MET A O 1
ATOM 651 N N . GLY A 1 90 ? -20.010 -0.096 22.196 1.00 93.81 90 GLY A N 1
ATOM 652 C CA . GLY A 1 90 ? -21.300 -0.733 21.901 1.00 93.81 90 GLY A CA 1
ATOM 653 C C . GLY A 1 90 ? -22.135 -0.019 20.827 1.00 93.81 90 GLY A C 1
ATOM 654 O O . GLY A 1 90 ? -23.318 -0.301 20.686 1.00 93.81 90 GLY A O 1
ATOM 655 N N . GLU A 1 91 ? -21.529 0.890 20.061 1.00 94.38 91 GLU A N 1
ATOM 656 C CA . GLU A 1 91 ? -22.197 1.733 19.047 1.00 94.38 91 GLU A CA 1
ATOM 657 C C . GLU A 1 91 ? -22.405 1.020 17.701 1.00 94.38 91 GLU A C 1
ATOM 659 O O . GLU A 1 91 ? -23.163 1.468 16.837 1.00 94.38 91 GLU A O 1
ATOM 664 N N . ILE A 1 92 ? -21.703 -0.095 17.504 1.00 93.31 92 ILE A N 1
ATOM 665 C CA . ILE A 1 92 ? -21.895 -1.007 16.379 1.00 93.31 92 ILE A CA 1
ATOM 666 C C . ILE A 1 92 ? -22.018 -2.440 16.906 1.00 93.31 92 ILE A C 1
ATOM 668 O O . ILE A 1 92 ? -21.327 -2.798 17.869 1.00 93.31 92 ILE A O 1
ATOM 672 N N . PRO A 1 93 ? -22.887 -3.270 16.301 1.00 89.12 93 PRO A N 1
ATOM 673 C CA . PRO A 1 93 ? -23.076 -4.643 16.739 1.00 89.12 93 PRO A CA 1
ATOM 674 C C . PRO A 1 93 ? -21.806 -5.473 16.503 1.00 89.12 93 PRO A C 1
ATOM 676 O O . PRO A 1 93 ? -20.916 -5.077 15.739 1.00 89.12 93 PRO A O 1
ATOM 679 N N . PRO A 1 94 ? -21.695 -6.652 17.136 1.00 80.81 94 PRO A N 1
ATOM 680 C CA . PRO A 1 94 ? -20.651 -7.605 16.801 1.00 80.81 94 PRO A CA 1
ATOM 681 C C . PRO A 1 94 ? -20.847 -8.096 15.361 1.00 80.81 94 PRO A C 1
ATOM 683 O O . PRO A 1 94 ? -21.619 -9.011 15.096 1.00 80.81 94 PRO A O 1
ATOM 686 N N . VAL A 1 95 ? -20.142 -7.467 14.424 1.00 79.19 95 VAL A N 1
ATOM 687 C CA . VAL A 1 95 ? -20.019 -7.945 13.046 1.00 79.19 95 VAL A CA 1
ATOM 688 C C . VAL A 1 95 ? -18.993 -9.078 12.970 1.00 79.19 95 VAL A C 1
ATOM 690 O O . VAL A 1 95 ? -18.113 -9.188 13.836 1.00 79.19 95 VAL A O 1
ATOM 693 N N . GLY A 1 96 ? -19.122 -9.922 11.940 1.00 85.00 96 GLY A N 1
ATOM 694 C CA . GLY A 1 96 ? -18.134 -10.954 11.621 1.00 85.00 96 GLY A CA 1
ATOM 695 C C . GLY A 1 96 ? -16.740 -10.365 11.391 1.00 85.00 96 GLY A C 1
ATOM 696 O O . GLY A 1 96 ? -16.574 -9.150 11.263 1.00 85.00 96 GLY A O 1
ATOM 697 N N . GLU A 1 97 ? -15.720 -11.224 11.359 1.00 93.12 97 GLU A N 1
ATOM 698 C CA . GLU A 1 97 ? -14.358 -10.763 11.093 1.00 93.12 97 GLU A CA 1
ATOM 699 C C . GLU A 1 97 ? -14.273 -10.062 9.733 1.00 93.12 97 GLU A C 1
ATOM 701 O O . GLU A 1 97 ? -14.753 -10.571 8.723 1.00 93.12 97 GLU A O 1
ATOM 706 N N . ALA A 1 98 ? -13.648 -8.888 9.714 1.00 96.50 98 ALA A N 1
ATOM 707 C CA . ALA A 1 98 ? -13.424 -8.099 8.515 1.00 96.50 98 ALA A CA 1
ATOM 708 C C . ALA A 1 98 ? -12.132 -7.302 8.649 1.00 96.50 98 ALA A C 1
ATOM 710 O O . ALA A 1 98 ? -11.789 -6.850 9.745 1.00 96.50 98 ALA A O 1
ATOM 711 N N . ILE A 1 99 ? -11.443 -7.095 7.531 1.00 98.19 99 ILE A N 1
ATOM 712 C CA . ILE A 1 99 ? -10.262 -6.237 7.464 1.00 98.19 99 ILE A CA 1
ATOM 713 C C . ILE A 1 99 ? -10.713 -4.834 7.068 1.00 98.19 99 ILE A C 1
ATOM 715 O O . ILE A 1 99 ? -11.412 -4.661 6.076 1.00 98.19 99 ILE A O 1
ATOM 719 N N . CYS A 1 100 ? -10.303 -3.826 7.829 1.00 97.94 100 CYS A N 1
ATOM 720 C CA . CYS A 1 100 ? -10.566 -2.420 7.547 1.00 97.94 100 CYS A CA 1
ATOM 721 C C . CYS A 1 100 ? -9.247 -1.679 7.333 1.00 97.94 100 CYS A C 1
ATOM 723 O O . CYS A 1 100 ? -8.302 -1.844 8.105 1.00 97.94 100 CYS A O 1
ATOM 725 N N . MET A 1 101 ? -9.190 -0.813 6.328 1.00 97.62 101 MET A N 1
ATOM 726 C CA . MET A 1 101 ? -8.051 0.077 6.120 1.00 97.62 101 MET A CA 1
ATOM 727 C C . MET A 1 101 ? -8.498 1.442 5.617 1.00 97.62 101 MET A C 1
ATOM 729 O O . MET A 1 101 ? -9.476 1.552 4.882 1.00 97.62 101 MET A O 1
ATOM 733 N N . GLY A 1 102 ? -7.764 2.482 5.993 1.00 97.56 102 GLY A N 1
ATOM 734 C CA . GLY A 1 102 ? -8.014 3.835 5.510 1.00 97.56 102 GLY A CA 1
ATOM 735 C C . GLY A 1 102 ? -7.544 4.897 6.489 1.00 97.56 102 GLY A C 1
ATOM 736 O O . GLY A 1 102 ? -7.555 4.674 7.698 1.00 97.56 102 GLY A O 1
ATOM 737 N N . GLU A 1 103 ? -7.167 6.053 5.947 1.00 97.69 103 GLU A N 1
ATOM 738 C CA . GLU A 1 103 ? -6.855 7.253 6.721 1.00 97.69 103 GLU A CA 1
ATOM 739 C C . GLU A 1 103 ? -8.156 7.994 7.034 1.00 97.69 103 GLU A C 1
ATOM 741 O O . GLU A 1 103 ? -9.015 8.145 6.161 1.00 97.69 103 GLU A O 1
ATOM 746 N N . LEU A 1 104 ? -8.293 8.500 8.260 1.00 98.19 104 LEU A N 1
ATOM 747 C CA . LEU A 1 104 ? -9.452 9.297 8.647 1.00 98.19 104 LEU A CA 1
ATOM 748 C C . LEU A 1 104 ? -9.146 10.790 8.559 1.00 98.19 104 LEU A C 1
ATOM 750 O O . LEU A 1 104 ? -8.229 11.308 9.197 1.00 98.19 104 LEU A O 1
ATOM 754 N N . ALA A 1 105 ? -9.981 11.508 7.815 1.00 97.62 105 ALA A N 1
ATOM 755 C CA . ALA A 1 105 ? -10.087 12.951 7.948 1.00 97.62 105 ALA A CA 1
ATOM 756 C C . ALA A 1 105 ? -10.840 13.313 9.241 1.00 97.62 105 ALA A C 1
ATOM 758 O O . ALA A 1 105 ? -11.660 12.544 9.741 1.00 97.62 105 ALA A O 1
ATOM 759 N N . LEU A 1 106 ? -10.608 14.523 9.760 1.00 96.81 106 LEU A N 1
ATOM 760 C CA . LEU A 1 106 ? -11.231 14.994 11.007 1.00 96.81 106 LEU A CA 1
ATOM 761 C C . LEU A 1 106 ? -12.766 15.078 10.936 1.00 96.81 106 LEU A C 1
ATOM 763 O O . LEU A 1 106 ? -13.422 15.069 11.971 1.00 96.81 106 LEU A O 1
ATOM 767 N N . ASP A 1 107 ? -13.326 15.174 9.729 1.00 97.06 107 ASP A N 1
ATOM 768 C CA . ASP A 1 107 ? -14.767 15.212 9.465 1.00 97.06 107 ASP A CA 1
ATOM 769 C C . ASP A 1 107 ? -15.386 13.819 9.263 1.00 97.06 107 ASP A C 1
ATOM 771 O O . ASP A 1 107 ? -16.590 13.705 9.041 1.00 97.06 107 ASP A O 1
ATOM 775 N N . GLY A 1 108 ? -14.599 12.749 9.390 1.00 97.19 108 GLY A N 1
ATOM 776 C CA . GLY A 1 108 ? -15.066 11.373 9.243 1.00 97.19 108 GLY A CA 1
ATOM 777 C C . GLY A 1 108 ? -15.046 10.851 7.807 1.00 97.19 108 GLY A C 1
ATOM 778 O O . GLY A 1 108 ? -15.452 9.709 7.588 1.00 97.19 108 GLY A O 1
ATOM 779 N N . ARG A 1 109 ? -14.560 11.623 6.824 1.00 98.44 109 ARG A N 1
ATOM 780 C CA . ARG A 1 109 ? -14.246 11.076 5.493 1.00 98.44 109 ARG A CA 1
ATOM 781 C C . ARG A 1 109 ? -13.076 10.101 5.570 1.00 98.44 109 ARG A C 1
ATOM 783 O O . ARG A 1 109 ? -12.143 10.301 6.348 1.00 98.44 109 ARG A O 1
ATOM 790 N N . ILE A 1 110 ? -13.110 9.083 4.717 1.00 98.31 110 ILE A N 1
ATOM 791 C CA . ILE A 1 110 ? -12.040 8.092 4.595 1.00 98.31 110 ILE A CA 1
ATOM 792 C C . ILE A 1 110 ? -11.214 8.428 3.353 1.00 98.31 110 ILE A C 1
ATOM 794 O O . ILE A 1 110 ? -11.742 8.546 2.248 1.00 98.31 110 ILE A O 1
ATOM 798 N N . ARG A 1 111 ? -9.910 8.624 3.539 1.00 97.38 111 ARG A N 1
ATOM 799 C CA . ARG A 1 111 ? -8.970 9.017 2.487 1.00 97.38 111 ARG A CA 1
ATOM 800 C C . ARG A 1 111 ? -8.210 7.823 1.936 1.00 97.38 111 ARG A C 1
ATOM 802 O O . ARG A 1 111 ? -8.023 6.815 2.617 1.00 97.38 111 ARG A O 1
ATOM 809 N N . ARG A 1 112 ? -7.746 7.991 0.695 1.00 96.31 112 ARG A N 1
ATOM 810 C CA . ARG A 1 112 ? -6.891 7.028 0.004 1.00 96.31 112 ARG A CA 1
ATOM 811 C C . ARG A 1 112 ? -5.664 6.710 0.850 1.00 96.31 112 ARG A C 1
ATOM 813 O O . ARG A 1 112 ? -5.035 7.616 1.390 1.00 96.31 112 ARG A O 1
ATOM 820 N N . VAL A 1 113 ? -5.288 5.440 0.884 1.00 96.25 113 VAL A N 1
ATOM 821 C CA . VAL A 1 113 ? -4.029 4.984 1.482 1.00 96.25 113 VAL A CA 1
ATOM 822 C C . VAL A 1 113 ? -3.239 4.157 0.477 1.00 96.25 113 VAL A C 1
ATOM 824 O O . VAL A 1 113 ? -3.778 3.677 -0.516 1.00 96.25 113 VAL A O 1
ATOM 827 N N . ARG A 1 114 ? -1.943 3.982 0.726 1.00 95.62 114 ARG A N 1
ATOM 828 C CA . ARG A 1 114 ? -1.128 3.007 -0.008 1.00 95.62 114 ARG A CA 1
ATOM 829 C C . ARG A 1 114 ? -1.480 1.579 0.419 1.00 95.62 114 ARG A C 1
ATOM 831 O O . ARG A 1 114 ? -1.945 1.367 1.534 1.00 95.62 114 ARG A O 1
ATOM 838 N N . GLY A 1 115 ? -1.193 0.603 -0.434 1.00 95.69 115 GLY A N 1
ATOM 839 C CA . GLY A 1 115 ? -1.196 -0.811 -0.072 1.00 95.69 115 GLY A CA 1
ATOM 840 C C . GLY A 1 115 ? -2.549 -1.521 -0.133 1.00 95.69 115 GLY A C 1
ATOM 841 O O . GLY A 1 115 ? -2.664 -2.591 0.463 1.00 95.69 115 GLY A O 1
ATOM 842 N N . ALA A 1 116 ? -3.556 -0.991 -0.839 1.00 97.38 116 ALA A N 1
ATOM 843 C CA . ALA A 1 116 ? -4.858 -1.660 -0.902 1.00 97.38 116 ALA A CA 1
ATOM 844 C C . ALA A 1 116 ? -4.824 -2.969 -1.706 1.00 97.38 116 ALA A C 1
ATOM 846 O O . ALA A 1 116 ? -5.539 -3.905 -1.363 1.00 97.38 116 ALA A O 1
ATOM 847 N N . VAL A 1 117 ? -3.945 -3.090 -2.708 1.00 97.69 117 VAL A N 1
ATOM 848 C CA . VAL A 1 117 ? -3.753 -4.342 -3.467 1.00 97.69 117 VAL A CA 1
ATOM 849 C C . VAL A 1 117 ? -3.130 -5.447 -2.596 1.00 97.69 117 VAL A C 1
ATOM 851 O O . VAL A 1 117 ? -3.738 -6.514 -2.491 1.00 97.69 117 VAL A O 1
ATOM 854 N N . PRO A 1 118 ? -2.002 -5.221 -1.881 1.00 97.50 118 PRO A N 1
ATOM 855 C CA . PRO A 1 118 ? -1.522 -6.163 -0.869 1.00 97.50 118 PRO A CA 1
ATOM 856 C C . PRO A 1 118 ? -2.597 -6.558 0.157 1.00 97.50 118 PRO A C 1
ATOM 858 O O . PRO A 1 118 ? -2.727 -7.735 0.499 1.00 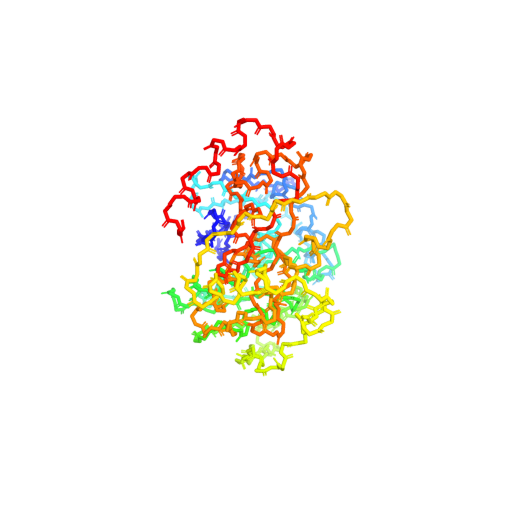97.50 118 PRO A O 1
ATOM 861 N N . ALA A 1 119 ? -3.396 -5.594 0.629 1.00 98.06 119 ALA A N 1
ATOM 862 C CA . ALA A 1 119 ? -4.470 -5.850 1.587 1.00 98.06 119 ALA A CA 1
ATOM 863 C C . ALA A 1 119 ? -5.596 -6.714 0.998 1.00 98.06 119 ALA A C 1
ATOM 865 O O . ALA A 1 119 ? -6.084 -7.617 1.674 1.00 98.06 119 ALA A O 1
ATOM 866 N N . ALA A 1 120 ? -5.971 -6.493 -0.263 1.00 98.25 120 ALA A N 1
ATOM 867 C CA . ALA A 1 120 ? -6.952 -7.304 -0.980 1.00 98.25 120 ALA A CA 1
ATOM 868 C C . ALA A 1 120 ? -6.480 -8.750 -1.168 1.00 98.25 120 ALA A C 1
ATOM 870 O O . ALA A 1 120 ? -7.249 -9.685 -0.938 1.00 98.25 120 ALA A O 1
ATOM 871 N N . ILE A 1 121 ? -5.202 -8.952 -1.499 1.00 98.06 121 ILE A N 1
ATOM 872 C CA . ILE A 1 121 ? -4.602 -10.291 -1.585 1.00 98.06 121 ILE A CA 1
ATOM 873 C C . ILE A 1 121 ? -4.633 -10.987 -0.219 1.00 98.06 121 ILE A C 1
ATOM 875 O O . ILE A 1 121 ? -4.991 -12.164 -0.137 1.00 98.06 121 ILE A O 1
ATOM 879 N N . LEU A 1 122 ? -4.291 -10.276 0.860 1.00 98.25 122 LEU A N 1
ATOM 880 C CA . LEU A 1 122 ? -4.357 -10.809 2.222 1.00 98.25 122 LEU A CA 1
ATOM 881 C C . LEU A 1 122 ? -5.795 -11.176 2.621 1.00 98.25 122 LEU A C 1
ATOM 883 O O . LEU A 1 122 ? -6.021 -12.271 3.130 1.00 98.25 122 LEU A O 1
ATOM 887 N N . ALA A 1 123 ? -6.759 -10.292 2.363 1.00 98.19 123 ALA A N 1
ATOM 888 C CA . ALA A 1 123 ? -8.172 -10.509 2.665 1.00 98.19 123 ALA A CA 1
ATOM 889 C C . ALA A 1 123 ? -8.727 -11.732 1.926 1.00 98.19 123 ALA A C 1
ATOM 891 O O . ALA A 1 123 ? -9.348 -12.598 2.543 1.00 98.19 123 ALA A O 1
ATOM 892 N N . LYS A 1 124 ? -8.401 -11.865 0.633 1.00 97.75 124 LYS A N 1
ATOM 893 C CA . LYS A 1 124 ? -8.718 -13.049 -0.175 1.00 97.75 124 LYS A CA 1
ATOM 894 C C . LYS A 1 124 ? -8.142 -14.324 0.441 1.00 97.75 124 LYS A C 1
ATOM 896 O O . LYS A 1 124 ? -8.874 -15.292 0.613 1.00 97.75 124 LYS A O 1
ATOM 901 N N . LYS A 1 125 ? -6.849 -14.333 0.791 1.00 97.75 125 LYS A N 1
ATOM 902 C CA . LYS A 1 125 ? -6.190 -15.497 1.417 1.00 97.75 125 LYS A CA 1
ATOM 903 C C . LYS A 1 125 ? -6.824 -15.874 2.759 1.00 97.75 125 LYS A C 1
ATOM 905 O O . LYS A 1 125 ? -6.904 -17.054 3.076 1.00 97.75 125 LYS A O 1
ATOM 910 N N . ALA A 1 126 ? -7.269 -14.884 3.530 1.00 97.12 126 ALA A N 1
ATOM 911 C CA . ALA A 1 126 ? -7.913 -15.086 4.824 1.00 97.12 126 ALA A CA 1
ATOM 912 C C . ALA A 1 126 ? -9.410 -15.436 4.726 1.00 97.12 126 ALA A C 1
ATOM 914 O O . ALA A 1 126 ? -10.008 -15.777 5.741 1.00 97.12 126 ALA A O 1
ATOM 915 N N . GLY A 1 127 ? -10.028 -15.325 3.543 1.00 97.12 127 GLY A N 1
ATOM 916 C CA . GLY A 1 127 ? -11.475 -15.486 3.381 1.00 97.12 127 GLY A CA 1
ATOM 917 C C . GLY A 1 127 ? -12.291 -14.410 4.106 1.00 97.12 127 GLY A C 1
ATOM 918 O O . GLY A 1 127 ? -13.418 -14.675 4.516 1.00 97.12 127 GLY A O 1
ATOM 919 N N . LEU A 1 128 ? -11.722 -13.213 4.298 1.00 97.50 128 LEU A N 1
ATOM 920 C CA . LEU A 1 128 ? -12.348 -12.116 5.039 1.00 97.50 128 LEU A CA 1
ATOM 921 C C . LEU A 1 128 ? -12.788 -10.983 4.100 1.00 97.50 128 LEU A C 1
ATOM 923 O O . LEU A 1 128 ? -12.068 -10.672 3.148 1.00 97.50 128 LEU A O 1
ATOM 927 N N . PRO A 1 129 ? -13.922 -10.314 4.376 1.00 97.75 129 PRO A N 1
ATOM 928 C CA . PRO A 1 129 ? -14.298 -9.101 3.669 1.00 97.75 129 PRO A CA 1
ATOM 929 C C . PRO A 1 129 ? -13.318 -7.958 3.965 1.00 97.75 129 PRO A C 1
ATOM 931 O O . PRO A 1 129 ? -12.801 -7.829 5.081 1.00 97.75 129 PRO A O 1
ATOM 934 N N . LEU A 1 130 ? -13.094 -7.109 2.962 1.00 98.56 130 LEU A N 1
ATOM 935 C CA . LEU A 1 130 ? -12.205 -5.951 3.031 1.00 98.56 130 LEU A CA 1
ATOM 936 C C . LEU A 1 130 ? -12.986 -4.637 2.894 1.00 98.56 130 LEU A C 1
ATOM 938 O O . LEU A 1 130 ? -13.634 -4.403 1.882 1.00 98.56 130 LEU A O 1
ATOM 942 N N . PHE A 1 131 ? -12.863 -3.741 3.868 1.00 98.50 131 PHE A N 1
ATOM 943 C CA . PHE A 1 131 ? -13.367 -2.371 3.804 1.00 98.50 131 PHE A CA 1
ATOM 944 C C . PHE A 1 131 ? -12.217 -1.416 3.492 1.00 98.50 131 PHE A C 1
ATOM 946 O O . PHE A 1 131 ? -11.256 -1.314 4.262 1.00 98.50 131 PHE A O 1
ATOM 953 N N . VAL A 1 132 ? -12.317 -0.727 2.358 1.00 98.06 132 VAL A N 1
ATOM 954 C CA . VAL A 1 132 ? -11.275 0.160 1.819 1.00 98.06 132 VAL A CA 1
ATOM 955 C C . VAL A 1 132 ? -11.831 1.548 1.522 1.00 98.06 132 VAL A C 1
ATOM 957 O O . VAL A 1 132 ? -13.036 1.687 1.296 1.00 98.06 132 VAL A O 1
ATOM 960 N N . PRO A 1 133 ? -10.976 2.583 1.458 1.00 98.12 133 PRO A N 1
ATOM 961 C CA . PRO A 1 133 ? -11.401 3.890 0.983 1.00 98.12 133 PRO A CA 1
ATOM 962 C C . PRO A 1 133 ? -11.971 3.785 -0.433 1.00 98.12 133 PRO A C 1
ATOM 964 O O . PRO A 1 133 ? -11.433 3.058 -1.269 1.00 98.12 133 PRO A O 1
ATOM 967 N N . GLU A 1 134 ? -13.007 4.563 -0.741 1.00 97.56 134 GLU A N 1
ATOM 968 C CA . GLU A 1 134 ? -13.580 4.638 -2.094 1.00 97.56 134 GLU A CA 1
ATOM 969 C C . GLU A 1 134 ? -12.517 4.968 -3.158 1.00 97.56 134 GLU A C 1
ATOM 971 O O . GLU A 1 134 ? -12.480 4.369 -4.229 1.00 97.56 134 GLU A O 1
ATOM 976 N N . ALA A 1 135 ? -11.555 5.825 -2.816 1.00 96.38 135 ALA A N 1
ATOM 977 C CA . ALA A 1 135 ? -10.428 6.176 -3.679 1.00 96.38 135 ALA A CA 1
ATOM 978 C C . ALA A 1 135 ? -9.429 5.023 -3.946 1.00 96.38 135 ALA A C 1
ATOM 980 O O . ALA A 1 135 ? -8.554 5.160 -4.800 1.00 96.38 135 ALA A O 1
ATOM 981 N N . ASN A 1 136 ? -9.528 3.900 -3.228 1.00 97.19 136 ASN A N 1
ATOM 982 C CA . ASN A 1 136 ? -8.775 2.669 -3.488 1.00 97.19 136 ASN A CA 1
ATOM 983 C C . ASN A 1 136 ? -9.619 1.602 -4.210 1.00 97.19 136 ASN A C 1
ATOM 985 O O . ASN A 1 136 ? -9.094 0.545 -4.555 1.00 97.19 136 ASN A O 1
ATOM 989 N N . ALA A 1 137 ? -10.908 1.847 -4.470 1.00 96.56 137 ALA A N 1
ATOM 990 C CA . ALA A 1 137 ? -11.801 0.838 -5.041 1.00 96.56 137 ALA A CA 1
ATOM 991 C C . ALA A 1 137 ? -11.324 0.333 -6.413 1.00 96.56 137 ALA A C 1
ATOM 993 O O . ALA A 1 137 ? -11.400 -0.863 -6.678 1.00 96.56 137 ALA A O 1
ATOM 994 N N . ARG A 1 138 ? -10.772 1.216 -7.262 1.00 95.38 138 ARG A N 1
ATOM 995 C CA . ARG A 1 138 ? -10.301 0.853 -8.611 1.00 95.38 138 ARG A CA 1
ATOM 996 C C . ARG A 1 138 ? -9.135 -0.136 -8.603 1.00 95.38 138 ARG A C 1
ATOM 998 O O . ARG A 1 138 ? -9.131 -1.055 -9.402 1.00 95.38 138 ARG A O 1
ATOM 1005 N N . GLU A 1 139 ? -8.144 0.031 -7.731 1.00 95.56 139 GLU A N 1
ATOM 1006 C CA . GLU A 1 139 ? -7.014 -0.913 -7.664 1.00 95.56 139 GLU A CA 1
ATOM 1007 C C . GLU A 1 139 ? -7.416 -2.235 -6.998 1.00 95.56 139 GLU A C 1
ATOM 1009 O O . GLU A 1 139 ? -6.938 -3.296 -7.389 1.00 95.56 139 GLU A O 1
ATOM 1014 N N . VAL A 1 140 ? -8.346 -2.189 -6.038 1.00 97.06 140 VAL A N 1
ATOM 1015 C CA . VAL A 1 140 ? -8.887 -3.390 -5.387 1.00 97.06 140 VAL A CA 1
ATOM 1016 C C . VAL A 1 140 ? -9.767 -4.195 -6.342 1.00 97.06 140 VAL A C 1
ATOM 1018 O O . VAL A 1 140 ? -9.715 -5.422 -6.302 1.00 97.06 140 VAL A O 1
ATOM 1021 N N . SER A 1 141 ? -10.520 -3.541 -7.236 1.00 96.12 141 SER A N 1
ATOM 1022 C CA . SER A 1 141 ? -11.375 -4.235 -8.208 1.00 96.12 141 SER A CA 1
ATOM 1023 C C . SER A 1 141 ? -10.598 -5.110 -9.189 1.00 96.12 141 SER A C 1
ATOM 1025 O O . SER A 1 141 ? -11.149 -6.078 -9.705 1.00 96.12 141 SER A O 1
ATOM 1027 N N . LEU A 1 142 ? -9.317 -4.813 -9.415 1.00 95.44 142 LEU A N 1
ATOM 1028 C CA . LEU A 1 142 ? -8.430 -5.611 -10.264 1.00 95.44 142 LEU A CA 1
ATOM 1029 C C . LEU A 1 142 ? -7.970 -6.915 -9.583 1.00 95.44 142 LEU A C 1
ATOM 1031 O O . LEU A 1 142 ? -7.435 -7.807 -10.242 1.00 95.44 142 LEU A O 1
ATOM 1035 N N . VAL A 1 143 ? -8.177 -7.064 -8.269 1.00 95.81 143 VAL A N 1
ATOM 1036 C CA . VAL A 1 143 ? -7.814 -8.274 -7.522 1.00 95.81 143 VAL A CA 1
ATOM 1037 C C . VAL A 1 143 ? -8.955 -9.285 -7.583 1.00 95.81 143 VAL A C 1
ATOM 1039 O O . VAL A 1 143 ? -9.927 -9.225 -6.837 1.00 95.81 143 VAL A O 1
ATOM 1042 N N . SER A 1 144 ? -8.816 -10.277 -8.459 1.00 93.12 144 SER A N 1
ATOM 1043 C CA . SER A 1 144 ? -9.843 -11.304 -8.658 1.00 93.12 144 SER A CA 1
ATOM 1044 C C . SER A 1 144 ? -10.120 -12.131 -7.394 1.00 93.12 144 SER A C 1
ATOM 1046 O O . SER A 1 144 ? -9.202 -12.708 -6.800 1.00 93.12 144 SER A O 1
ATOM 1048 N N . GLY A 1 145 ? -11.399 -12.270 -7.033 1.00 93.69 145 GLY A N 1
ATOM 1049 C CA . GLY A 1 145 ? -11.875 -13.153 -5.959 1.00 93.69 145 GLY A CA 1
ATOM 1050 C C . GLY A 1 145 ? -11.805 -12.576 -4.542 1.00 93.69 145 GLY A C 1
ATOM 1051 O O . GLY A 1 145 ? -12.009 -13.321 -3.586 1.00 93.69 145 GLY A O 1
ATOM 1052 N N . VAL A 1 146 ? -11.507 -11.284 -4.379 1.00 96.94 146 VAL A N 1
ATOM 1053 C CA . VAL A 1 146 ? -11.663 -10.597 -3.088 1.00 96.94 146 VAL A CA 1
ATOM 1054 C C . VAL A 1 146 ? -13.113 -10.136 -2.912 1.00 96.94 146 VAL A C 1
ATOM 1056 O O . VAL A 1 146 ? -13.731 -9.642 -3.848 1.00 96.94 146 VAL A O 1
ATOM 1059 N N . THR A 1 147 ? -13.659 -10.269 -1.703 1.00 97.69 147 THR A N 1
ATOM 1060 C CA . THR A 1 147 ? -14.906 -9.583 -1.331 1.00 97.69 147 THR A CA 1
ATOM 1061 C C . THR A 1 147 ? -14.532 -8.263 -0.671 1.00 97.69 147 THR A C 1
ATOM 1063 O O . THR A 1 147 ? -14.063 -8.256 0.466 1.00 97.69 147 THR A O 1
ATOM 1066 N N . ALA A 1 148 ? -14.692 -7.150 -1.383 1.00 98.19 148 ALA A N 1
ATOM 1067 C CA . ALA A 1 148 ? -14.330 -5.828 -0.882 1.00 98.19 148 ALA A CA 1
ATOM 1068 C C . ALA A 1 148 ? -15.506 -4.851 -0.947 1.00 98.19 148 ALA A C 1
ATOM 1070 O O . ALA A 1 148 ? -16.391 -5.005 -1.781 1.00 98.19 148 ALA A O 1
ATOM 1071 N N . TYR A 1 149 ? -15.487 -3.829 -0.097 1.00 98.38 149 TYR A N 1
ATOM 1072 C CA . TYR A 1 149 ? -16.485 -2.767 -0.020 1.00 98.38 149 TYR A CA 1
ATOM 1073 C C . TYR A 1 149 ? -15.784 -1.409 -0.028 1.00 98.38 149 TYR A C 1
ATOM 1075 O O . TYR A 1 149 ? -14.871 -1.161 0.765 1.00 98.38 149 TYR A O 1
ATOM 1083 N N . ALA A 1 150 ? -16.226 -0.530 -0.923 1.00 97.81 150 ALA A N 1
ATOM 1084 C CA . ALA A 1 150 ? -15.761 0.847 -1.004 1.00 97.81 150 ALA A CA 1
ATOM 1085 C C . ALA A 1 150 ? -16.481 1.708 0.039 1.00 97.81 150 ALA A C 1
ATOM 1087 O O . ALA A 1 150 ? -17.709 1.697 0.129 1.00 97.81 150 ALA A O 1
ATOM 1088 N N . VAL A 1 151 ? -15.716 2.466 0.821 1.00 97.94 151 VAL A N 1
ATOM 1089 C CA . VAL A 1 151 ? -16.238 3.268 1.927 1.00 97.94 151 VAL A CA 1
ATOM 1090 C C . VAL A 1 151 ? -15.750 4.708 1.799 1.00 97.94 151 VAL A C 1
ATOM 1092 O O . VAL A 1 151 ? -14.549 4.971 1.760 1.00 97.94 151 VAL A O 1
ATOM 1095 N N . SER A 1 152 ? -16.682 5.658 1.755 1.00 97.00 152 SER A N 1
ATOM 1096 C CA . SER A 1 152 ? -16.375 7.088 1.604 1.00 97.00 152 SER A CA 1
ATOM 1097 C C . SER A 1 152 ? -16.305 7.829 2.945 1.00 97.00 152 SER A C 1
ATOM 1099 O O . SER A 1 152 ? -15.600 8.832 3.086 1.00 97.00 152 SER A O 1
ATOM 1101 N N . SER A 1 153 ? -17.019 7.333 3.960 1.00 98.19 153 SER A N 1
ATOM 1102 C CA . SER A 1 153 ? -17.077 7.942 5.293 1.00 98.19 153 SER A CA 1
ATOM 1103 C C . SER A 1 153 ? -17.309 6.926 6.409 1.00 98.19 153 SER A C 1
ATOM 1105 O O . SER A 1 153 ? -17.937 5.881 6.217 1.00 98.19 153 SER A O 1
ATOM 1107 N N . LEU A 1 154 ? -16.868 7.278 7.614 1.00 97.88 154 LEU A N 1
ATOM 1108 C CA . LEU A 1 154 ? -17.071 6.494 8.826 1.00 97.88 154 LEU A CA 1
ATOM 1109 C C . LEU A 1 154 ? -18.562 6.272 9.127 1.00 97.88 154 LEU A C 1
ATOM 1111 O O . LEU A 1 154 ? -18.967 5.170 9.485 1.00 97.88 154 LEU A O 1
ATOM 1115 N N . GLY A 1 155 ? -19.396 7.291 8.893 1.00 97.69 155 GLY A N 1
ATOM 1116 C CA . GLY A 1 155 ? -20.846 7.187 9.062 1.00 97.69 155 GLY A CA 1
ATOM 1117 C C . GLY A 1 155 ? -21.465 6.127 8.147 1.00 97.69 155 GLY A C 1
ATOM 1118 O O . GLY A 1 155 ? -22.278 5.328 8.607 1.00 97.69 155 GLY A O 1
ATOM 1119 N N . SER A 1 156 ? -21.031 6.063 6.879 1.00 97.56 156 SER A N 1
ATOM 1120 C CA . SER A 1 156 ? -21.507 5.043 5.931 1.00 97.56 156 SER A CA 1
ATOM 1121 C C . SER A 1 156 ? -21.105 3.622 6.342 1.00 97.56 156 SER A C 1
ATOM 1123 O O . SER A 1 156 ? -21.916 2.705 6.235 1.00 97.56 156 SER A O 1
ATOM 1125 N N . LEU A 1 157 ? -19.899 3.451 6.897 1.00 97.75 157 LEU A N 1
ATOM 1126 C CA . LEU A 1 157 ? -19.432 2.163 7.409 1.00 97.75 157 LEU A CA 1
ATOM 1127 C C . LEU A 1 157 ? -20.242 1.702 8.619 1.00 97.75 157 LEU A C 1
ATOM 1129 O O . LEU A 1 157 ? -20.642 0.545 8.705 1.00 97.75 157 LEU A O 1
ATOM 1133 N N . PHE A 1 158 ? -20.495 2.602 9.567 1.00 97.31 158 PHE A N 1
ATOM 1134 C CA . PHE A 1 158 ? -21.228 2.247 10.777 1.00 97.31 158 PHE A CA 1
ATOM 1135 C C . PHE A 1 158 ? -22.706 1.973 10.497 1.00 97.31 158 PHE A C 1
ATOM 1137 O O . PHE A 1 158 ? -23.251 1.029 11.060 1.00 97.31 158 PHE A O 1
ATOM 1144 N N . ALA A 1 159 ? -23.331 2.717 9.579 1.00 96.88 159 ALA A N 1
ATOM 1145 C CA . ALA A 1 159 ? -24.681 2.407 9.104 1.00 96.88 159 ALA A CA 1
ATOM 1146 C C . ALA A 1 159 ? -24.751 1.014 8.453 1.00 96.88 159 ALA A C 1
ATOM 1148 O O . ALA A 1 159 ? -25.717 0.279 8.658 1.00 96.88 159 ALA A O 1
ATOM 1149 N N . HIS A 1 160 ? -23.705 0.615 7.722 1.00 96.94 160 HIS A N 1
ATOM 1150 C CA . HIS A 1 160 ? -23.587 -0.738 7.186 1.00 96.94 160 HIS A CA 1
ATOM 1151 C C . HIS A 1 160 ? -23.473 -1.797 8.278 1.00 96.94 160 HIS A C 1
ATOM 1153 O O . HIS A 1 160 ? -24.239 -2.758 8.269 1.00 96.94 160 HIS A O 1
ATOM 1159 N N . PHE A 1 161 ? -22.591 -1.600 9.257 1.00 96.31 161 PHE A N 1
ATOM 1160 C CA . PHE A 1 161 ? -22.452 -2.535 10.373 1.00 96.31 161 PHE A CA 1
ATOM 1161 C C . PHE A 1 161 ? -23.715 -2.648 11.228 1.00 96.31 161 PHE A C 1
ATOM 1163 O O . PHE A 1 161 ? -24.004 -3.734 11.718 1.00 96.31 161 PHE A O 1
ATOM 1170 N N . ARG A 1 162 ? -24.498 -1.574 11.373 1.00 95.56 162 ARG A N 1
ATOM 1171 C CA . ARG A 1 162 ? -25.801 -1.602 12.060 1.00 95.56 162 ARG A CA 1
ATOM 1172 C C . ARG A 1 162 ? -26.942 -2.194 11.223 1.00 95.56 162 ARG A C 1
ATOM 1174 O O . ARG A 1 162 ? -28.033 -2.375 11.750 1.00 95.56 162 ARG A O 1
ATOM 1181 N N . GLY A 1 163 ? -26.717 -2.497 9.944 1.00 94.62 163 GLY A N 1
ATOM 1182 C CA . GLY A 1 163 ? -27.757 -2.988 9.035 1.00 94.62 163 GLY A CA 1
ATOM 1183 C C . GLY A 1 163 ? -28.742 -1.911 8.560 1.00 94.62 163 GLY A C 1
ATOM 1184 O O . GLY A 1 163 ? -29.760 -2.236 7.960 1.00 94.62 163 GLY A O 1
ATOM 1185 N N . GLU A 1 164 ? -28.446 -0.631 8.794 1.00 95.88 164 GLU A N 1
ATOM 1186 C CA . GLU A 1 164 ? -29.283 0.510 8.392 1.00 95.88 164 GLU A CA 1
ATOM 1187 C C . GLU A 1 164 ? -29.147 0.815 6.895 1.00 95.88 164 GLU A C 1
ATOM 1189 O O . GLU A 1 164 ? -30.099 1.250 6.247 1.00 95.88 164 GLU A O 1
ATOM 1194 N N . ARG A 1 165 ? -27.948 0.605 6.335 1.00 95.00 165 ARG A N 1
ATOM 1195 C CA . ARG A 1 165 ? -27.658 0.838 4.916 1.00 95.00 165 ARG A CA 1
ATOM 1196 C C . ARG A 1 165 ? -26.586 -0.115 4.403 1.00 95.00 165 ARG A C 1
ATOM 1198 O O . ARG A 1 165 ? -25.432 -0.018 4.800 1.00 95.00 165 ARG A O 1
ATOM 1205 N N . ALA A 1 166 ? -26.940 -0.995 3.472 1.00 95.00 166 ALA A N 1
ATOM 1206 C CA . ALA A 1 166 ? -25.971 -1.893 2.851 1.00 95.00 166 ALA A CA 1
ATOM 1207 C C . ALA A 1 166 ? -24.972 -1.127 1.960 1.00 95.00 166 ALA A C 1
ATOM 1209 O O . ALA A 1 166 ? -25.359 -0.231 1.208 1.00 95.00 166 ALA A O 1
ATOM 1210 N N . LEU A 1 167 ? -23.691 -1.495 2.048 1.00 96.31 167 LEU A N 1
ATOM 1211 C CA . LEU A 1 167 ? -22.680 -1.125 1.063 1.00 96.31 167 LEU A CA 1
ATOM 1212 C C . LEU A 1 167 ? -22.700 -2.157 -0.062 1.00 96.31 167 LEU A C 1
ATOM 1214 O O . LEU A 1 167 ? -22.864 -3.350 0.193 1.00 96.31 167 LEU A O 1
ATOM 1218 N N . ASN A 1 168 ? -22.502 -1.694 -1.292 1.00 93.31 168 ASN A N 1
ATOM 1219 C CA . ASN A 1 168 ? -22.353 -2.590 -2.428 1.00 93.31 168 ASN A CA 1
ATOM 1220 C C . ASN A 1 168 ? -20.918 -3.127 -2.473 1.00 93.31 168 ASN A C 1
ATOM 1222 O O . ASN A 1 168 ? -19.978 -2.363 -2.216 1.00 93.31 168 ASN A O 1
ATOM 1226 N N . PRO A 1 169 ? -20.733 -4.419 -2.789 1.00 95.94 169 PRO A N 1
ATOM 1227 C CA . PRO A 1 169 ? -19.405 -4.949 -3.025 1.00 95.94 169 PRO A CA 1
ATOM 1228 C C . PRO A 1 169 ? -18.771 -4.247 -4.230 1.00 95.94 169 PRO A C 1
ATOM 1230 O O . PRO A 1 169 ? -19.456 -3.850 -5.173 1.00 95.94 169 PRO A O 1
ATOM 1233 N N . VAL A 1 170 ? -17.452 -4.091 -4.189 1.00 96.81 170 VAL A N 1
ATOM 1234 C CA . VAL A 1 170 ? -16.663 -3.592 -5.315 1.00 96.81 170 VAL A CA 1
ATOM 1235 C C . VAL A 1 170 ? -16.781 -4.598 -6.455 1.00 96.81 170 VAL A C 1
ATOM 1237 O O . VAL A 1 170 ? -16.396 -5.758 -6.308 1.00 96.81 170 VAL A O 1
ATOM 1240 N N . GLU A 1 171 ? -17.321 -4.153 -7.586 1.00 94.31 171 GLU A N 1
ATOM 1241 C CA . GLU A 1 171 ? -17.421 -4.977 -8.787 1.00 94.31 171 GLU A CA 1
ATOM 1242 C C . GLU A 1 171 ? -16.033 -5.258 -9.360 1.00 94.31 171 GLU A C 1
ATOM 1244 O O . GLU A 1 171 ? -15.162 -4.388 -9.351 1.00 94.31 171 GLU A O 1
ATOM 1249 N N . GLY A 1 172 ? -15.833 -6.479 -9.861 1.00 91.19 172 GLY A N 1
ATOM 1250 C CA . GLY A 1 172 ? -14.580 -6.882 -10.490 1.00 91.19 172 GLY A CA 1
ATOM 1251 C C . GLY A 1 172 ? -14.267 -6.009 -11.703 1.00 91.19 172 GLY A C 1
ATOM 1252 O O . GLY A 1 172 ? -15.097 -5.835 -12.593 1.00 91.19 172 GLY A O 1
ATOM 1253 N N . GLY A 1 173 ? -13.058 -5.461 -11.728 1.00 88.19 173 GLY A N 1
ATOM 1254 C CA . GLY A 1 173 ? -12.546 -4.659 -12.826 1.00 88.19 173 GLY A CA 1
ATOM 1255 C C . GLY A 1 173 ? -11.573 -5.452 -13.688 1.00 88.19 173 GLY A C 1
ATOM 1256 O O . GLY A 1 173 ? -10.981 -6.435 -13.251 1.00 88.19 173 GLY A O 1
ATOM 1257 N N . TYR A 1 174 ? -11.353 -4.963 -14.902 1.00 85.62 174 TYR A N 1
ATOM 1258 C CA . TYR A 1 174 ? -10.258 -5.398 -15.762 1.00 85.62 174 TYR A CA 1
ATOM 1259 C C . TYR A 1 174 ? -9.437 -4.186 -16.213 1.00 85.62 174 TYR A C 1
ATOM 1261 O O . TYR A 1 174 ? -9.911 -3.041 -16.167 1.00 85.62 174 TYR A O 1
ATOM 1269 N N . VAL A 1 175 ? -8.188 -4.437 -16.601 1.00 85.31 175 VAL A N 1
ATOM 1270 C CA . VAL A 1 175 ? -7.350 -3.458 -17.301 1.00 85.31 175 VAL A CA 1
ATOM 1271 C C . VAL A 1 175 ? -7.625 -3.613 -18.790 1.00 85.31 175 VAL A C 1
ATOM 1273 O O . VAL A 1 175 ? -7.625 -4.730 -19.305 1.00 85.31 175 VAL A O 1
ATOM 1276 N N . GLY A 1 176 ? -7.922 -2.504 -19.464 1.00 78.25 176 GLY A N 1
ATOM 1277 C CA . GLY A 1 176 ? -8.296 -2.533 -20.872 1.00 78.25 176 GLY A CA 1
ATOM 1278 C C . GLY A 1 176 ? -7.116 -2.870 -21.782 1.00 78.25 176 GLY A C 1
ATOM 1279 O O . GLY A 1 176 ? -5.973 -2.498 -21.513 1.00 78.25 176 GLY A O 1
ATOM 1280 N N . ASP A 1 177 ? -7.420 -3.479 -22.926 1.00 71.06 177 ASP A N 1
ATOM 1281 C CA . ASP A 1 177 ? -6.466 -3.723 -24.018 1.00 71.06 177 ASP A CA 1
ATOM 1282 C C . ASP A 1 177 ? -6.238 -2.465 -24.872 1.00 71.06 177 ASP A C 1
ATOM 1284 O O . ASP A 1 177 ? -6.036 -2.544 -26.086 1.00 71.06 177 ASP A O 1
ATOM 1288 N N . ALA A 1 178 ? -6.335 -1.281 -24.257 1.00 67.44 178 ALA A N 1
ATOM 1289 C CA . ALA A 1 178 ? -6.172 -0.018 -24.957 1.00 67.44 178 ALA A CA 1
ATOM 1290 C C . ALA A 1 178 ? -4.856 -0.029 -25.743 1.00 67.44 178 ALA A C 1
ATOM 1292 O O . ALA A 1 178 ? -3.816 -0.459 -25.233 1.00 67.44 178 ALA A O 1
ATOM 1293 N N . LYS A 1 179 ? -4.917 0.436 -26.997 1.00 65.06 179 LYS A N 1
ATOM 1294 C CA . LYS A 1 179 ? -3.733 0.548 -27.847 1.00 65.06 179 LYS A CA 1
ATOM 1295 C C . LYS A 1 179 ? -2.682 1.369 -27.110 1.00 65.06 179 LYS A C 1
ATOM 1297 O O . LYS A 1 179 ? -2.955 2.474 -26.653 1.00 65.06 179 LYS A O 1
ATOM 1302 N N . ILE A 1 180 ? -1.486 0.804 -27.011 1.00 68.56 180 ILE A N 1
ATOM 1303 C CA . ILE A 1 180 ? -0.324 1.500 -26.480 1.00 68.56 180 ILE A CA 1
ATOM 1304 C C . ILE A 1 180 ? 0.043 2.580 -27.498 1.00 68.56 180 ILE A C 1
ATOM 1306 O O . ILE A 1 180 ? 0.596 2.270 -28.551 1.00 68.56 180 ILE A O 1
ATOM 1310 N N . GLU A 1 181 ? -0.302 3.833 -27.214 1.00 67.94 181 GLU A N 1
ATOM 1311 C CA . GLU A 1 181 ? 0.223 4.964 -27.975 1.00 67.94 181 GLU A CA 1
ATOM 1312 C C . GLU A 1 181 ? 1.676 5.185 -27.546 1.00 67.94 181 GLU A C 1
ATOM 1314 O O . GLU A 1 181 ? 1.975 5.529 -26.398 1.00 67.94 181 GLU A O 1
ATOM 1319 N N . ALA A 1 182 ? 2.599 4.879 -28.456 1.00 68.75 182 ALA A N 1
ATOM 1320 C CA . ALA A 1 182 ? 4.016 5.092 -28.243 1.00 68.75 182 ALA A CA 1
ATOM 1321 C C . ALA A 1 182 ? 4.340 6.566 -28.497 1.00 68.75 182 ALA A C 1
ATOM 1323 O O . ALA A 1 182 ? 4.333 7.019 -29.635 1.00 68.75 182 ALA A O 1
ATOM 1324 N N . GLU A 1 183 ? 4.648 7.313 -27.440 1.00 76.50 183 GLU A N 1
ATOM 1325 C CA . GLU A 1 183 ? 5.164 8.676 -27.566 1.00 76.50 183 GLU A CA 1
ATOM 1326 C C . GLU A 1 183 ? 6.567 8.761 -26.946 1.00 76.50 183 GLU A C 1
ATOM 1328 O O . GLU A 1 183 ? 6.708 8.738 -25.713 1.00 76.50 183 GLU A O 1
ATOM 1333 N N . PRO A 1 184 ? 7.639 8.853 -27.761 1.00 86.88 184 PRO A N 1
ATOM 1334 C CA . PRO A 1 184 ? 7.688 8.858 -29.234 1.00 86.88 184 PRO A CA 1
ATOM 1335 C C . PRO A 1 184 ? 7.578 7.452 -29.855 1.00 86.88 184 PRO A C 1
ATOM 1337 O O . PRO A 1 184 ? 7.947 6.468 -29.208 1.00 86.88 184 PRO A O 1
ATOM 1340 N N . ASP A 1 185 ? 7.177 7.361 -31.127 1.00 87.62 185 ASP A N 1
ATOM 1341 C CA . ASP A 1 185 ? 7.234 6.115 -31.902 1.00 87.62 185 ASP A CA 1
ATOM 1342 C C . ASP A 1 185 ? 8.624 5.944 -32.549 1.00 87.62 185 ASP A C 1
ATOM 1344 O O . ASP A 1 185 ? 9.322 6.908 -32.882 1.00 87.62 185 ASP A O 1
ATOM 1348 N N . LEU A 1 186 ? 9.059 4.699 -32.760 1.00 89.81 186 LEU A N 1
ATOM 1349 C CA . LEU A 1 186 ? 10.307 4.403 -33.469 1.00 89.81 186 LEU A CA 1
ATOM 1350 C C . LEU A 1 186 ? 10.272 4.918 -34.923 1.00 89.81 186 LEU A C 1
ATOM 1352 O O . LEU A 1 186 ? 11.319 5.253 -35.495 1.00 89.81 186 LEU A O 1
ATOM 1356 N N . ALA A 1 187 ? 9.086 4.984 -35.531 1.00 88.62 187 ALA A N 1
ATOM 1357 C CA . ALA A 1 187 ? 8.845 5.528 -36.863 1.00 88.62 187 ALA A CA 1
ATOM 1358 C C . ALA A 1 187 ? 9.176 7.027 -36.959 1.00 88.62 187 ALA A C 1
ATOM 1360 O O . ALA A 1 187 ? 9.647 7.472 -38.008 1.00 88.62 187 ALA A O 1
ATOM 1361 N N . ASP A 1 188 ? 9.041 7.777 -35.862 1.00 88.38 188 ASP A N 1
ATOM 1362 C CA . ASP A 1 188 ? 9.309 9.222 -35.824 1.00 88.38 188 ASP A CA 1
ATOM 1363 C C . ASP A 1 188 ? 10.809 9.551 -35.888 1.00 88.38 188 ASP A C 1
ATOM 1365 O O . ASP A 1 188 ? 11.222 10.654 -36.264 1.00 88.38 188 ASP A O 1
ATOM 1369 N N . ILE A 1 189 ? 11.661 8.584 -35.543 1.00 90.19 189 ILE A N 1
ATOM 1370 C CA . ILE A 1 189 ? 13.110 8.771 -35.470 1.00 90.19 189 ILE A CA 1
ATOM 1371 C C . ILE A 1 189 ? 13.711 8.656 -36.873 1.00 90.19 189 ILE A C 1
ATOM 1373 O O . ILE A 1 189 ? 13.700 7.595 -37.492 1.00 90.19 189 ILE A O 1
ATOM 1377 N N . LYS A 1 190 ? 14.295 9.728 -37.404 1.00 89.38 190 LYS A N 1
ATOM 1378 C CA . LYS A 1 190 ? 14.933 9.693 -38.732 1.00 89.38 190 LYS A CA 1
ATOM 1379 C C . LYS A 1 190 ? 16.339 9.084 -38.655 1.00 89.38 190 LYS A C 1
ATOM 1381 O O . LYS A 1 190 ? 17.154 9.491 -37.832 1.00 89.38 190 LYS A O 1
ATOM 1386 N N . GLY A 1 191 ? 16.650 8.141 -39.547 1.00 90.69 191 GLY A N 1
ATOM 1387 C CA . GLY A 1 191 ? 17.964 7.483 -39.605 1.00 90.69 191 GLY A CA 1
ATOM 1388 C C . GLY A 1 191 ? 18.181 6.447 -38.492 1.00 90.69 191 GLY A C 1
ATOM 1389 O O . GLY A 1 191 ? 17.249 5.748 -38.108 1.00 90.69 191 GLY A O 1
ATOM 1390 N N . GLN A 1 192 ? 19.420 6.324 -38.000 1.00 91.81 192 GLN A N 1
ATOM 1391 C CA . GLN A 1 192 ? 19.799 5.439 -36.882 1.00 91.81 192 GLN A CA 1
ATOM 1392 C C . GLN A 1 192 ? 19.478 3.943 -37.087 1.00 91.81 192 GLN A C 1
ATOM 1394 O O . GLN A 1 192 ? 19.171 3.239 -36.129 1.00 91.81 192 GLN A O 1
ATOM 1399 N N . ALA A 1 193 ? 19.567 3.433 -38.323 1.00 93.00 193 ALA A N 1
ATOM 1400 C CA . ALA A 1 193 ? 19.153 2.066 -38.671 1.00 93.00 193 ALA A CA 1
ATOM 1401 C C . ALA A 1 193 ? 19.742 0.983 -37.744 1.00 93.00 193 ALA A C 1
ATOM 1403 O O . ALA A 1 193 ? 19.021 0.093 -37.302 1.00 93.00 193 ALA A O 1
ATOM 1404 N N . GLN A 1 194 ? 21.026 1.095 -37.387 1.00 93.31 194 GLN A N 1
ATOM 1405 C CA . GLN A 1 194 ? 21.678 0.157 -36.470 1.00 93.31 194 GLN A CA 1
ATOM 1406 C C . GLN A 1 194 ? 21.104 0.229 -35.046 1.00 93.31 194 GLN A C 1
ATOM 1408 O O . GLN A 1 194 ? 20.845 -0.809 -34.444 1.00 93.31 194 GLN A O 1
ATOM 1413 N N . ALA A 1 195 ? 20.868 1.433 -34.513 1.00 93.69 195 ALA A N 1
ATOM 1414 C CA . ALA A 1 195 ? 20.313 1.604 -33.170 1.00 93.69 195 ALA A CA 1
ATOM 1415 C C . ALA A 1 195 ? 18.842 1.171 -33.102 1.00 93.69 195 ALA A C 1
ATOM 1417 O O . ALA A 1 195 ? 18.445 0.515 -32.143 1.00 93.69 195 ALA A O 1
ATOM 1418 N N . LYS A 1 196 ? 18.052 1.466 -34.144 1.00 94.88 196 LYS A N 1
ATOM 1419 C CA . LYS A 1 196 ? 16.678 0.962 -34.277 1.00 94.88 196 LYS A CA 1
ATOM 1420 C C . LYS A 1 196 ? 16.648 -0.561 -34.273 1.00 94.88 196 LYS A C 1
ATOM 1422 O O . LYS A 1 196 ? 15.897 -1.156 -33.511 1.00 94.88 196 LYS A O 1
ATOM 1427 N N . ARG A 1 197 ? 17.522 -1.193 -35.061 1.00 94.94 197 ARG A N 1
ATOM 1428 C CA . ARG A 1 197 ? 17.614 -2.654 -35.103 1.00 94.94 197 ARG A CA 1
ATOM 1429 C C . ARG A 1 197 ? 18.025 -3.248 -33.754 1.00 94.94 197 ARG A C 1
ATOM 1431 O O . ARG A 1 197 ? 17.484 -4.272 -33.352 1.00 94.94 197 ARG A O 1
ATOM 1438 N N . ALA A 1 198 ? 18.958 -2.609 -33.048 1.00 94.94 198 ALA A N 1
ATOM 1439 C CA . ALA A 1 198 ? 19.358 -3.034 -31.709 1.00 94.94 198 ALA A CA 1
ATOM 1440 C C . ALA A 1 198 ? 18.201 -2.933 -30.699 1.00 94.94 198 ALA A C 1
ATOM 1442 O O . ALA A 1 198 ? 18.028 -3.849 -29.901 1.00 94.94 198 ALA A O 1
ATOM 1443 N N . LEU A 1 199 ? 17.380 -1.875 -30.768 1.00 94.50 199 LEU A N 1
ATOM 1444 C CA . LEU A 1 199 ? 16.173 -1.738 -29.945 1.00 94.50 199 LEU A CA 1
ATOM 1445 C C . LEU A 1 199 ? 15.155 -2.846 -30.218 1.00 94.50 199 LEU A C 1
ATOM 1447 O O . LEU A 1 199 ? 14.636 -3.418 -29.269 1.00 94.50 199 LEU A O 1
ATOM 1451 N N . GLU A 1 200 ? 14.894 -3.176 -31.484 1.00 94.44 200 GLU A N 1
ATOM 1452 C CA . GLU A 1 200 ? 13.987 -4.278 -31.844 1.00 94.44 200 GLU A CA 1
ATOM 1453 C C . GLU A 1 200 ? 14.464 -5.615 -31.264 1.00 94.44 200 GLU A C 1
ATOM 1455 O O . GLU A 1 200 ? 13.676 -6.361 -30.686 1.00 94.44 200 GLU A O 1
ATOM 1460 N N . ILE A 1 201 ? 15.763 -5.910 -31.389 1.00 94.88 201 ILE A N 1
ATOM 1461 C CA . ILE A 1 201 ? 16.365 -7.137 -30.849 1.00 94.88 201 ILE A CA 1
ATOM 1462 C C . ILE A 1 201 ? 16.268 -7.150 -29.320 1.00 94.88 201 ILE A C 1
ATOM 1464 O O . ILE A 1 201 ? 15.882 -8.163 -28.740 1.00 94.88 201 ILE A O 1
ATOM 1468 N N . ALA A 1 202 ? 16.581 -6.028 -28.668 1.00 93.81 202 ALA A N 1
ATOM 1469 C CA . ALA A 1 202 ? 16.498 -5.905 -27.219 1.00 93.81 202 ALA A CA 1
ATOM 1470 C C . ALA A 1 202 ? 15.059 -6.057 -26.708 1.00 93.81 202 ALA A C 1
ATOM 1472 O O . ALA A 1 202 ? 14.838 -6.776 -25.737 1.00 93.81 202 ALA A O 1
ATOM 1473 N N . ALA A 1 203 ? 14.082 -5.453 -27.390 1.00 92.62 203 ALA A N 1
ATOM 1474 C CA . ALA A 1 203 ? 12.665 -5.573 -27.059 1.00 92.62 203 ALA A CA 1
ATOM 1475 C C . ALA A 1 203 ? 12.162 -7.016 -27.201 1.00 92.62 203 ALA A C 1
ATOM 1477 O O . ALA A 1 203 ? 11.454 -7.507 -26.326 1.00 92.62 203 ALA A O 1
ATOM 1478 N N . ALA A 1 204 ? 12.548 -7.703 -28.282 1.00 92.06 204 ALA A N 1
ATOM 1479 C CA . ALA A 1 204 ? 12.136 -9.081 -28.538 1.00 92.06 204 ALA A CA 1
ATOM 1480 C C . ALA A 1 204 ? 12.785 -10.089 -27.575 1.00 92.06 204 ALA A C 1
ATOM 1482 O O . ALA A 1 204 ? 12.152 -11.075 -27.206 1.00 92.06 204 ALA A O 1
ATOM 1483 N N . GLY A 1 205 ? 14.043 -9.855 -27.189 1.00 90.38 205 GLY A N 1
ATOM 1484 C CA . GLY A 1 205 ? 14.823 -10.761 -26.343 1.00 90.38 205 GLY A CA 1
ATOM 1485 C C . GLY A 1 205 ? 14.857 -10.410 -24.854 1.00 90.38 205 GLY A C 1
ATOM 1486 O O . GLY A 1 205 ? 15.442 -11.164 -24.082 1.00 90.38 205 GLY A O 1
ATOM 1487 N N . GLY A 1 206 ? 14.282 -9.276 -24.441 1.00 88.62 206 GLY A N 1
ATOM 1488 C CA . GLY A 1 206 ? 14.397 -8.778 -23.065 1.00 88.62 206 GLY A CA 1
ATOM 1489 C C . GLY A 1 206 ? 15.840 -8.442 -22.674 1.00 88.62 206 GLY A C 1
ATOM 1490 O O . GLY A 1 206 ? 16.258 -8.717 -21.554 1.00 88.62 206 GLY A O 1
ATOM 1491 N N . HIS A 1 207 ? 16.635 -7.910 -23.607 1.00 91.38 207 HIS A N 1
ATOM 1492 C CA . HIS A 1 207 ? 18.058 -7.648 -23.378 1.00 91.38 207 HIS A CA 1
ATOM 1493 C C . HIS A 1 207 ? 18.323 -6.234 -22.856 1.00 91.38 207 HIS A C 1
ATOM 1495 O O . HIS A 1 207 ? 17.693 -5.264 -23.279 1.00 91.38 207 HIS A O 1
ATOM 1501 N N . ASN A 1 208 ? 19.351 -6.112 -22.015 1.00 90.81 208 ASN A N 1
ATOM 1502 C CA . ASN A 1 208 ? 19.920 -4.822 -21.637 1.00 90.81 208 ASN A CA 1
ATOM 1503 C C . ASN A 1 208 ? 20.572 -4.143 -22.854 1.00 90.81 208 ASN A C 1
ATOM 1505 O O . ASN A 1 208 ? 21.218 -4.797 -23.676 1.00 90.81 208 ASN A O 1
ATOM 1509 N N . LEU A 1 209 ? 20.439 -2.817 -22.954 1.00 92.19 209 LEU A N 1
ATOM 1510 C CA . LEU A 1 209 ? 20.961 -2.026 -24.069 1.00 92.19 209 LEU A CA 1
ATOM 1511 C C . LEU A 1 209 ? 21.768 -0.827 -23.561 1.00 92.19 209 LEU A C 1
ATOM 1513 O O . LEU A 1 209 ? 21.300 -0.069 -22.716 1.00 92.19 209 LEU A O 1
ATOM 1517 N N . ILE A 1 210 ? 22.951 -0.614 -24.141 1.00 92.62 210 ILE A N 1
ATOM 1518 C CA . ILE A 1 210 ? 23.762 0.593 -23.934 1.00 92.62 210 ILE A CA 1
ATOM 1519 C C . ILE A 1 210 ? 23.794 1.389 -25.241 1.00 92.62 210 ILE A C 1
ATOM 1521 O O . ILE A 1 210 ? 24.180 0.870 -26.288 1.00 92.62 210 ILE A O 1
ATOM 1525 N N . LEU A 1 211 ? 23.406 2.666 -25.179 1.00 92.31 211 LEU A N 1
ATOM 1526 C CA . LEU A 1 211 ? 23.433 3.592 -26.313 1.00 92.31 211 LEU A CA 1
ATOM 1527 C C . LEU A 1 211 ? 24.601 4.574 -26.167 1.00 92.31 211 LEU A C 1
ATOM 1529 O O . LEU A 1 211 ? 24.600 5.417 -25.273 1.00 92.31 211 LEU A O 1
ATOM 1533 N N . VAL A 1 212 ? 25.573 4.509 -27.081 1.00 92.38 212 VAL A N 1
ATOM 1534 C CA . VAL A 1 212 ? 26.751 5.393 -27.095 1.00 92.38 212 VAL A CA 1
ATOM 1535 C C . VAL A 1 212 ? 26.676 6.346 -28.286 1.00 92.38 212 VAL A C 1
ATOM 1537 O O . VAL A 1 212 ? 26.409 5.933 -29.411 1.00 92.38 212 VAL A O 1
ATOM 1540 N N . GLY A 1 213 ? 26.909 7.638 -28.052 1.00 90.62 213 GLY A N 1
ATOM 1541 C CA . GLY A 1 213 ? 26.936 8.647 -29.112 1.00 90.62 213 GLY A CA 1
ATOM 1542 C C . GLY A 1 213 ? 26.985 10.074 -28.573 1.00 90.62 213 GLY A C 1
ATOM 1543 O O . GLY A 1 213 ? 26.729 10.304 -27.389 1.00 90.62 213 GLY A O 1
ATOM 1544 N N . SER A 1 214 ? 27.273 11.039 -29.447 1.00 89.44 214 SER A N 1
ATOM 1545 C CA . SER A 1 214 ? 27.379 12.461 -29.095 1.00 89.44 214 SER A CA 1
ATOM 1546 C C . SER A 1 214 ? 26.088 13.033 -28.476 1.00 89.44 214 SER A C 1
ATOM 1548 O O . SER A 1 214 ? 24.994 12.486 -28.676 1.00 89.44 214 SER A O 1
ATOM 1550 N N . PRO A 1 215 ? 26.172 14.126 -27.696 1.00 86.44 215 PRO A N 1
ATOM 1551 C CA . PRO A 1 215 ? 24.992 14.864 -27.249 1.00 86.44 215 PRO A CA 1
ATOM 1552 C C . PRO A 1 215 ? 24.079 15.237 -28.428 1.00 86.44 215 PRO A C 1
ATOM 1554 O O . PRO A 1 215 ? 24.556 15.543 -29.518 1.00 86.44 215 PRO A O 1
ATOM 1557 N N . GLY A 1 216 ? 22.760 15.169 -28.230 1.00 85.69 216 GLY A N 1
ATOM 1558 C CA . GLY A 1 216 ? 21.777 15.498 -29.271 1.00 85.69 216 GLY A CA 1
ATOM 1559 C C . GLY A 1 216 ? 21.567 14.437 -30.362 1.00 85.69 216 GLY A C 1
ATOM 1560 O O . GLY A 1 216 ? 20.707 14.622 -31.215 1.00 85.69 216 GLY A O 1
ATOM 1561 N N . SER A 1 217 ? 22.262 13.292 -30.327 1.00 87.06 217 SER A N 1
ATOM 1562 C CA . SER A 1 217 ? 22.121 12.234 -31.348 1.00 87.06 217 SER A CA 1
ATOM 1563 C C . SER A 1 217 ? 20.799 11.442 -31.311 1.00 87.06 217 SER A C 1
ATOM 1565 O O . SER A 1 217 ? 20.620 10.509 -32.095 1.00 87.06 217 SER A O 1
ATOM 1567 N N . GLY A 1 218 ? 19.876 11.791 -30.407 1.00 88.50 218 GLY A N 1
ATOM 1568 C CA . GLY A 1 218 ? 18.563 11.149 -30.276 1.00 88.50 218 GLY A CA 1
ATOM 1569 C C . GLY A 1 218 ? 18.506 9.939 -29.334 1.00 88.50 218 GLY A C 1
ATOM 1570 O O . GLY A 1 218 ? 17.498 9.243 -29.331 1.00 88.50 218 GLY A O 1
ATOM 1571 N N . LYS A 1 219 ? 19.535 9.686 -28.506 1.00 90.94 219 LYS A N 1
ATOM 1572 C CA . LYS A 1 219 ? 19.590 8.534 -27.571 1.00 90.94 219 LYS A CA 1
ATOM 1573 C C . LYS A 1 219 ? 18.366 8.431 -26.656 1.00 90.94 219 LYS A C 1
ATOM 1575 O O . LYS A 1 219 ? 17.760 7.372 -26.561 1.00 90.94 219 LYS A O 1
ATOM 1580 N N . THR A 1 220 ? 17.970 9.537 -26.029 1.00 89.62 220 THR A N 1
ATOM 1581 C CA . THR A 1 220 ? 16.806 9.574 -25.131 1.00 89.62 220 THR A CA 1
ATOM 1582 C C . THR A 1 220 ? 15.499 9.326 -25.887 1.00 89.62 220 THR A C 1
ATOM 1584 O O . THR A 1 220 ? 14.604 8.666 -25.371 1.00 89.62 220 THR A O 1
ATOM 1587 N N . MET A 1 221 ? 15.385 9.817 -27.126 1.00 90.31 221 MET A N 1
ATOM 1588 C CA . MET A 1 221 ? 14.217 9.575 -27.983 1.00 90.31 221 MET A CA 1
ATOM 1589 C C . MET A 1 221 ? 14.135 8.096 -28.394 1.00 90.31 221 MET A C 1
ATOM 1591 O O . MET A 1 221 ? 13.079 7.486 -28.260 1.00 90.31 221 MET A O 1
ATOM 1595 N N . LEU A 1 222 ? 15.270 7.502 -28.783 1.00 92.25 222 LEU A N 1
ATOM 1596 C CA . LEU A 1 222 ? 15.419 6.066 -29.040 1.00 92.25 222 LEU A CA 1
ATOM 1597 C C . LEU A 1 222 ? 15.018 5.230 -27.814 1.00 92.25 222 LEU A C 1
ATOM 1599 O O . LEU A 1 222 ? 14.176 4.345 -27.933 1.00 92.25 222 LEU A O 1
ATOM 1603 N N . ALA A 1 223 ? 15.542 5.547 -26.628 1.00 90.81 223 ALA A N 1
ATOM 1604 C CA . ALA A 1 223 ? 15.215 4.827 -25.398 1.00 90.81 223 ALA A CA 1
ATOM 1605 C C . ALA A 1 223 ? 13.717 4.892 -25.056 1.00 90.81 223 ALA A C 1
ATOM 1607 O O . ALA A 1 223 ? 13.119 3.872 -24.729 1.00 90.81 223 ALA A O 1
ATOM 1608 N N . LYS A 1 224 ? 13.083 6.066 -25.179 1.00 89.94 224 LYS A N 1
ATOM 1609 C CA . LYS A 1 224 ? 11.641 6.212 -24.914 1.00 89.94 224 LYS A CA 1
ATOM 1610 C C . LYS A 1 224 ? 10.773 5.437 -25.911 1.00 89.94 224 LYS A C 1
ATOM 1612 O O . LYS A 1 224 ? 9.761 4.876 -25.496 1.00 89.94 224 LYS A O 1
ATOM 1617 N N . SER A 1 225 ? 11.191 5.346 -27.179 1.00 91.25 225 SER A N 1
ATOM 1618 C CA . SER A 1 225 ? 10.463 4.581 -28.207 1.00 91.25 225 SER A CA 1
ATOM 1619 C C . SER A 1 225 ? 10.399 3.077 -27.929 1.00 91.25 225 SER A C 1
ATOM 1621 O O . SER A 1 225 ? 9.499 2.397 -28.418 1.00 91.25 225 SER A O 1
ATOM 1623 N N . LEU A 1 226 ? 11.285 2.557 -27.066 1.00 89.69 226 LEU A N 1
ATOM 1624 C CA . LEU A 1 226 ? 11.278 1.154 -26.649 1.00 89.69 226 LEU A CA 1
ATOM 1625 C C . LEU A 1 226 ? 9.936 0.732 -26.034 1.00 89.69 226 LEU A C 1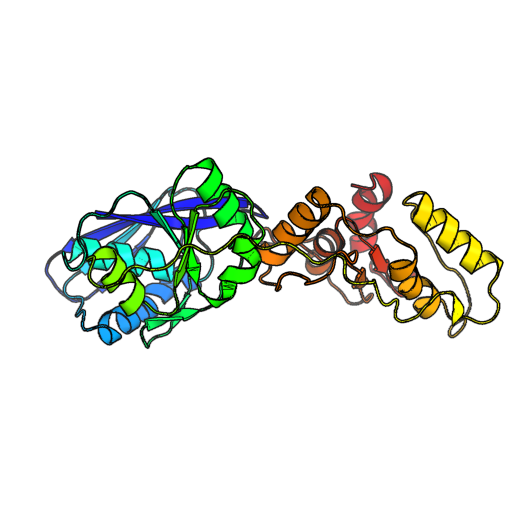
ATOM 1627 O O . LEU A 1 226 ? 9.514 -0.405 -26.222 1.00 89.69 226 LEU A O 1
ATOM 1631 N N . ARG A 1 227 ? 9.230 1.648 -25.352 1.00 86.38 227 ARG A N 1
ATOM 1632 C CA . ARG A 1 227 ? 7.910 1.372 -24.755 1.00 86.38 227 ARG A CA 1
ATOM 1633 C C . ARG A 1 227 ? 6.888 0.881 -25.777 1.00 86.38 227 ARG A C 1
ATOM 1635 O O . ARG A 1 227 ? 6.061 0.049 -25.427 1.00 86.38 227 ARG A O 1
ATOM 1642 N N . GLY A 1 228 ? 6.949 1.401 -27.004 1.00 86.88 228 GLY A N 1
ATOM 1643 C CA . GLY A 1 228 ? 6.050 1.023 -28.094 1.00 86.88 228 GLY A CA 1
ATOM 1644 C C . GLY A 1 228 ? 6.384 -0.317 -28.744 1.00 86.88 228 GLY A C 1
ATOM 1645 O O . GLY A 1 228 ? 5.528 -0.908 -29.392 1.00 86.88 228 GLY A O 1
ATOM 1646 N N . LEU A 1 229 ? 7.617 -0.802 -28.575 1.00 89.75 229 LEU A N 1
ATOM 1647 C CA . LEU A 1 229 ? 8.073 -2.071 -29.151 1.00 89.75 229 LEU A CA 1
ATOM 1648 C C . LEU A 1 229 ? 7.792 -3.265 -28.242 1.00 89.75 229 LEU A C 1
ATOM 1650 O O . LEU A 1 229 ? 7.719 -4.398 -28.715 1.00 89.75 229 LEU A O 1
ATOM 1654 N N . LEU A 1 230 ? 7.689 -3.028 -26.935 1.00 90.00 230 LEU A N 1
ATOM 1655 C CA . LEU A 1 230 ? 7.486 -4.101 -25.979 1.00 90.00 230 LEU A CA 1
ATOM 1656 C C . LEU A 1 230 ? 6.043 -4.623 -26.027 1.00 90.00 230 LEU A C 1
ATOM 1658 O O . LEU A 1 230 ? 5.104 -3.831 -26.148 1.00 90.00 230 LEU A O 1
ATOM 1662 N N . PRO A 1 231 ? 5.840 -5.944 -25.871 1.00 89.00 231 PRO A N 1
ATOM 1663 C CA . PRO A 1 231 ? 4.499 -6.505 -25.819 1.00 89.00 231 PRO A CA 1
ATOM 1664 C C . PRO A 1 231 ? 3.739 -5.977 -24.591 1.00 89.00 231 PRO A C 1
ATOM 1666 O O . PRO A 1 231 ? 4.367 -5.717 -23.554 1.00 89.00 231 PRO A O 1
ATOM 1669 N N . PRO A 1 232 ? 2.400 -5.852 -24.669 1.00 90.38 232 PRO A N 1
ATOM 1670 C CA . PRO A 1 232 ? 1.583 -5.483 -23.518 1.00 90.38 232 PRO A CA 1
ATOM 1671 C C . PRO A 1 232 ? 1.766 -6.481 -22.368 1.00 90.38 232 PRO A C 1
ATOM 1673 O O . PRO A 1 232 ? 2.107 -7.645 -22.585 1.00 90.38 232 PRO A O 1
ATOM 1676 N N . LEU A 1 233 ? 1.528 -6.016 -21.143 1.00 92.12 233 LEU A N 1
ATOM 1677 C CA . LEU A 1 233 ? 1.554 -6.850 -19.943 1.00 92.12 233 LEU A CA 1
ATOM 1678 C C . LEU A 1 233 ? 0.464 -7.933 -19.998 1.00 92.12 233 LEU A C 1
ATOM 1680 O O . LEU A 1 233 ? -0.707 -7.647 -20.287 1.00 92.12 233 LEU A O 1
ATOM 1684 N N . SER A 1 234 ? 0.833 -9.166 -19.656 1.00 92.62 234 SER A N 1
ATOM 1685 C CA . SER A 1 234 ? -0.131 -10.232 -19.357 1.00 92.62 234 SER A CA 1
ATOM 1686 C C . SER A 1 234 ? -0.919 -9.921 -18.076 1.00 92.62 234 SER A C 1
ATOM 1688 O O . SER A 1 234 ? -0.554 -9.030 -17.313 1.00 92.62 234 SER A O 1
ATOM 1690 N N . ASP A 1 235 ? -1.996 -10.658 -17.796 1.00 91.12 235 ASP A N 1
ATOM 1691 C CA . ASP A 1 235 ? -2.777 -10.470 -16.559 1.00 91.12 235 ASP A CA 1
ATOM 1692 C C . ASP A 1 235 ? -1.941 -10.688 -15.287 1.00 91.12 235 ASP A C 1
ATOM 1694 O O . ASP A 1 235 ? -2.095 -9.966 -14.299 1.00 91.12 235 ASP A O 1
ATOM 1698 N N . GLU A 1 236 ? -1.027 -11.659 -15.322 1.00 93.12 236 GLU A N 1
ATOM 1699 C CA . GLU A 1 236 ? -0.106 -11.938 -14.220 1.00 93.12 236 GLU A CA 1
ATOM 1700 C C . GLU A 1 236 ? 0.884 -10.783 -14.028 1.00 93.12 236 GLU A C 1
ATOM 1702 O O . GLU A 1 236 ? 1.038 -10.274 -12.917 1.00 93.12 236 GLU A O 1
ATOM 1707 N N . GLU A 1 237 ? 1.472 -10.282 -15.118 1.00 94.62 237 GLU A N 1
ATOM 1708 C CA . GLU A 1 237 ? 2.397 -9.146 -15.067 1.00 94.62 237 GLU A CA 1
ATOM 1709 C C . GLU A 1 237 ? 1.692 -7.843 -14.635 1.00 94.62 237 GLU A C 1
ATOM 1711 O O . GLU A 1 237 ? 2.262 -7.027 -13.903 1.00 94.62 237 GLU A O 1
ATOM 1716 N N . VAL A 1 238 ? 0.429 -7.641 -15.034 1.00 93.88 238 VAL A N 1
ATOM 1717 C CA . VAL A 1 238 ? -0.407 -6.533 -14.542 1.00 93.88 238 VAL A CA 1
ATOM 1718 C C . VAL A 1 238 ? -0.558 -6.622 -13.025 1.00 93.88 238 VAL A C 1
ATOM 1720 O O . VAL A 1 238 ? -0.385 -5.616 -12.342 1.00 93.88 238 VAL A O 1
ATOM 1723 N N . MET A 1 239 ? -0.832 -7.806 -12.474 1.00 93.81 239 MET A N 1
ATOM 1724 C CA . MET A 1 239 ? -0.962 -7.978 -11.025 1.00 93.81 239 MET A CA 1
ATOM 1725 C C . MET A 1 239 ? 0.353 -7.690 -10.285 1.00 93.81 239 MET A C 1
ATOM 1727 O O . MET A 1 239 ? 0.344 -7.003 -9.261 1.00 93.81 239 MET A O 1
ATOM 1731 N N . GLU A 1 240 ? 1.488 -8.164 -10.807 1.00 94.88 240 GLU A N 1
ATOM 1732 C CA . GLU A 1 240 ? 2.811 -7.902 -10.225 1.00 94.88 240 GLU A CA 1
ATOM 1733 C C . GLU A 1 240 ? 3.139 -6.400 -10.196 1.00 94.88 240 GLU A C 1
ATOM 1735 O O . GLU A 1 240 ? 3.533 -5.856 -9.161 1.00 94.88 240 GLU A O 1
ATOM 1740 N N . THR A 1 241 ? 2.935 -5.699 -11.314 1.00 94.88 241 THR A N 1
ATOM 1741 C CA . THR A 1 241 ? 3.186 -4.250 -11.394 1.00 94.88 241 THR A CA 1
ATOM 1742 C C . THR A 1 241 ? 2.225 -3.459 -10.506 1.00 94.88 241 THR A C 1
ATOM 1744 O O . THR A 1 241 ? 2.635 -2.529 -9.801 1.00 94.88 241 THR A O 1
ATOM 1747 N N . LEU A 1 242 ? 0.951 -3.854 -10.471 1.00 94.94 242 LEU A N 1
ATOM 1748 C CA . LEU A 1 242 ? -0.074 -3.252 -9.628 1.00 94.94 242 LEU A CA 1
ATOM 1749 C C . LEU A 1 242 ? 0.261 -3.381 -8.132 1.00 94.94 242 LEU A C 1
ATOM 1751 O O . LEU A 1 242 ? 0.086 -2.418 -7.378 1.00 94.94 242 LEU A O 1
ATOM 1755 N N . LEU A 1 243 ? 0.791 -4.532 -7.706 1.00 95.75 243 LEU A N 1
ATOM 1756 C CA . LEU A 1 243 ? 1.226 -4.779 -6.329 1.00 95.75 243 LEU A CA 1
ATOM 1757 C C . LEU A 1 243 ? 2.288 -3.766 -5.876 1.00 95.75 243 LEU A C 1
ATOM 1759 O O . LEU A 1 243 ? 2.152 -3.141 -4.814 1.00 95.75 243 LEU A O 1
ATOM 1763 N N . VAL A 1 244 ? 3.322 -3.559 -6.696 1.00 95.00 244 VAL A N 1
ATOM 1764 C CA . VAL A 1 244 ? 4.403 -2.607 -6.394 1.00 95.00 244 VAL A CA 1
ATOM 1765 C C . VAL A 1 244 ? 3.868 -1.174 -6.358 1.00 95.00 244 VAL A C 1
ATOM 1767 O O . VAL A 1 244 ? 4.117 -0.442 -5.396 1.00 95.00 244 VAL A O 1
ATOM 1770 N N . ARG A 1 245 ? 3.077 -0.776 -7.361 1.00 95.00 245 ARG A N 1
ATOM 1771 C CA . ARG A 1 245 ? 2.509 0.581 -7.460 1.00 95.00 245 ARG A CA 1
ATOM 1772 C C . ARG A 1 245 ? 1.610 0.929 -6.281 1.00 95.00 245 ARG A C 1
ATOM 1774 O O . ARG A 1 245 ? 1.773 1.987 -5.672 1.00 95.00 245 ARG A O 1
ATOM 1781 N N . SER A 1 246 ? 0.708 0.022 -5.913 1.00 95.94 246 SER A N 1
ATOM 1782 C CA . SER A 1 246 ? -0.171 0.196 -4.756 1.00 95.94 246 SER A CA 1
ATOM 1783 C C . SER A 1 246 ? 0.642 0.383 -3.472 1.00 95.94 246 SER A C 1
ATOM 1785 O O . SER A 1 246 ? 0.322 1.250 -2.661 1.00 95.94 246 SER A O 1
ATOM 1787 N N . THR A 1 247 ? 1.732 -0.370 -3.285 1.00 94.62 247 THR A N 1
ATOM 1788 C CA . THR A 1 247 ? 2.600 -0.293 -2.090 1.00 94.62 247 THR A CA 1
ATOM 1789 C C . THR A 1 247 ? 3.204 1.099 -1.871 1.00 94.62 247 THR A C 1
ATOM 1791 O O . THR A 1 247 ? 3.367 1.536 -0.726 1.00 94.62 247 THR A O 1
ATOM 1794 N N . VAL A 1 248 ? 3.490 1.829 -2.951 1.00 93.31 248 VAL A N 1
ATOM 1795 C CA . VAL A 1 248 ? 3.984 3.217 -2.895 1.00 93.31 248 VAL A CA 1
ATOM 1796 C C . VAL A 1 248 ? 2.872 4.266 -3.036 1.00 93.31 248 VAL A C 1
ATOM 1798 O O . VAL A 1 248 ? 3.150 5.460 -2.989 1.00 93.31 248 VAL A O 1
ATOM 1801 N N . GLY A 1 249 ? 1.610 3.844 -3.164 1.00 93.06 249 GLY A N 1
ATOM 1802 C CA . GLY A 1 249 ? 0.451 4.734 -3.263 1.00 93.06 249 GLY A CA 1
ATOM 1803 C C . GLY A 1 249 ? 0.228 5.340 -4.649 1.00 93.06 249 GLY A C 1
ATOM 1804 O O . GLY A 1 249 ? -0.524 6.307 -4.779 1.00 93.06 249 GLY A O 1
ATOM 1805 N N . LEU A 1 250 ? 0.841 4.792 -5.699 1.00 93.25 250 LEU A N 1
ATOM 1806 C CA . LEU A 1 250 ? 0.563 5.211 -7.073 1.00 93.25 250 LEU A CA 1
ATOM 1807 C C . LEU A 1 250 ? -0.782 4.637 -7.544 1.00 93.25 250 LEU A C 1
ATOM 1809 O O . LEU A 1 250 ? -1.166 3.553 -7.106 1.00 93.25 250 LEU A O 1
ATOM 1813 N N . PRO A 1 251 ? -1.550 5.357 -8.378 1.00 89.00 251 PRO A N 1
ATOM 1814 C CA . PRO A 1 251 ? -2.773 4.817 -8.968 1.00 89.00 251 PRO A CA 1
ATOM 1815 C C . PRO A 1 251 ? -2.464 3.649 -9.924 1.00 89.00 251 PRO A C 1
ATOM 1817 O O . PRO A 1 251 ? -1.339 3.561 -10.442 1.00 89.00 251 PRO A O 1
ATOM 1820 N N . PRO A 1 252 ? -3.437 2.753 -10.170 1.00 89.25 252 PRO A N 1
ATOM 1821 C CA . PRO A 1 252 ? -3.312 1.753 -11.224 1.00 89.25 252 PRO A CA 1
ATOM 1822 C C . PRO A 1 252 ? -3.160 2.443 -12.588 1.00 89.25 252 PRO A C 1
ATOM 1824 O O . PRO A 1 252 ? -3.664 3.547 -12.787 1.00 89.25 252 PRO A O 1
ATOM 1827 N N . GLU A 1 253 ? -2.443 1.807 -13.512 1.00 87.62 253 GLU A N 1
ATOM 1828 C CA . GLU A 1 253 ? -2.499 2.200 -14.923 1.00 87.62 253 GLU A CA 1
ATOM 1829 C C . GLU A 1 253 ? -3.782 1.633 -15.540 1.00 87.62 253 GLU A C 1
ATOM 1831 O O . GLU A 1 253 ? -4.176 0.506 -15.242 1.00 87.62 253 GLU A O 1
ATOM 1836 N N . GLU A 1 254 ? -4.417 2.394 -16.428 1.00 84.56 254 GLU A N 1
ATOM 1837 C CA . GLU A 1 254 ? -5.624 1.949 -17.145 1.00 84.56 254 GLU A CA 1
ATOM 1838 C C . GLU A 1 254 ? -5.294 1.135 -18.410 1.00 84.56 254 GLU A C 1
ATOM 1840 O O . GLU A 1 254 ? -6.186 0.639 -19.097 1.00 84.56 254 GLU A O 1
ATOM 1845 N N . SER A 1 255 ? -4.003 0.979 -18.713 1.00 87.00 255 SER A N 1
ATOM 1846 C CA . SER A 1 255 ? -3.493 0.271 -19.884 1.00 87.00 255 SER A CA 1
ATOM 1847 C C . SER A 1 255 ? -2.503 -0.818 -19.488 1.00 87.00 255 SER A C 1
ATOM 1849 O O . SER A 1 255 ? -1.844 -0.743 -18.452 1.00 87.00 255 SER A O 1
ATOM 1851 N N . ARG A 1 256 ? -2.322 -1.798 -20.375 1.00 90.56 256 ARG A N 1
ATOM 1852 C CA . ARG A 1 256 ? -1.298 -2.848 -20.253 1.00 90.56 256 ARG A CA 1
ATOM 1853 C C . ARG A 1 256 ? 0.101 -2.380 -20.675 1.00 90.56 256 ARG A C 1
ATOM 1855 O O . ARG A 1 256 ? 0.929 -3.196 -21.079 1.00 90.56 256 ARG A O 1
ATOM 1862 N N . THR A 1 257 ? 0.372 -1.074 -20.641 1.00 89.00 257 THR A N 1
ATOM 1863 C CA . THR A 1 257 ? 1.698 -0.550 -20.987 1.00 89.00 257 THR A CA 1
ATOM 1864 C C . THR A 1 257 ? 2.733 -0.982 -19.961 1.00 89.00 257 THR A C 1
ATOM 1866 O O . THR A 1 257 ? 2.499 -0.927 -18.753 1.00 89.00 257 THR A O 1
ATOM 1869 N N . ARG A 1 258 ? 3.912 -1.384 -20.438 1.00 91.06 258 ARG A N 1
ATOM 1870 C CA . ARG A 1 258 ? 5.024 -1.676 -19.537 1.00 91.06 258 ARG A CA 1
ATOM 1871 C C . ARG A 1 258 ? 5.514 -0.389 -18.861 1.00 91.06 258 ARG A C 1
ATOM 1873 O O . ARG A 1 258 ? 5.602 0.653 -19.531 1.00 91.06 258 ARG A O 1
ATOM 1880 N N . PRO A 1 259 ? 5.852 -0.433 -17.558 1.00 92.44 259 PRO A N 1
ATOM 1881 C CA . PRO A 1 259 ? 6.420 0.713 -16.865 1.00 92.44 259 PRO A CA 1
ATOM 1882 C C . PRO A 1 259 ? 7.694 1.208 -17.550 1.00 92.44 259 PRO A C 1
ATOM 1884 O O . PRO A 1 259 ? 8.496 0.426 -18.053 1.00 92.44 259 PRO A O 1
ATOM 1887 N N . PHE A 1 260 ? 7.902 2.519 -17.537 1.00 91.94 260 PHE A N 1
ATOM 1888 C CA . PHE A 1 260 ? 9.150 3.130 -17.975 1.00 91.94 260 PHE A CA 1
ATOM 1889 C C . PHE A 1 260 ? 9.587 4.132 -16.918 1.00 91.94 260 PHE A C 1
ATOM 1891 O O . PHE A 1 260 ? 8.903 5.130 -16.678 1.00 91.94 260 PHE A O 1
ATOM 1898 N N . ARG A 1 261 ? 10.707 3.850 -16.260 1.00 93.44 261 ARG A N 1
ATOM 1899 C CA . ARG A 1 261 ? 11.258 4.667 -15.180 1.00 93.44 261 ARG A CA 1
ATOM 1900 C C . ARG A 1 261 ? 12.540 5.312 -15.664 1.00 93.44 261 ARG A C 1
ATOM 1902 O O . ARG A 1 261 ? 13.511 4.626 -15.958 1.00 93.44 261 ARG A O 1
ATOM 1909 N N . MET A 1 262 ? 12.526 6.633 -15.774 1.00 92.06 262 MET A N 1
ATOM 1910 C CA . MET A 1 262 ? 13.715 7.412 -16.090 1.00 92.06 262 MET A CA 1
ATOM 1911 C C . MET A 1 262 ? 14.345 7.898 -14.799 1.00 92.06 262 MET A C 1
ATOM 1913 O O . MET A 1 262 ? 13.675 8.526 -13.979 1.00 92.06 262 MET A O 1
ATOM 1917 N N . VAL A 1 263 ? 15.634 7.635 -14.652 1.00 92.50 263 VAL A N 1
ATOM 1918 C CA . VAL A 1 263 ? 16.403 8.009 -13.474 1.00 92.50 263 VAL A CA 1
ATOM 1919 C C . VAL A 1 263 ? 17.482 8.997 -13.882 1.00 92.50 263 VAL A C 1
ATOM 1921 O O . VAL A 1 263 ? 18.221 8.765 -14.837 1.00 92.50 263 VAL A O 1
ATOM 1924 N N . HIS A 1 264 ? 17.566 10.098 -13.140 1.00 89.44 264 HIS A N 1
ATOM 1925 C CA . HIS A 1 264 ? 18.612 11.101 -13.298 1.00 89.44 264 HIS A CA 1
ATOM 1926 C C . HIS A 1 264 ? 19.831 10.745 -12.434 1.00 89.44 264 HIS A C 1
ATOM 1928 O O . HIS A 1 264 ? 19.666 10.224 -11.329 1.00 89.44 264 HIS A O 1
ATOM 1934 N N . HIS A 1 265 ? 21.043 11.084 -12.878 1.00 88.69 265 HIS A N 1
ATOM 1935 C CA . HIS A 1 265 ? 22.296 10.742 -12.186 1.00 88.69 265 HIS A CA 1
ATOM 1936 C C . HIS A 1 265 ? 22.431 11.326 -10.763 1.00 88.69 265 HIS A C 1
ATOM 1938 O O . HIS A 1 265 ? 23.236 10.857 -9.960 1.00 88.69 265 HIS A O 1
ATOM 1944 N N . THR A 1 266 ? 21.607 12.318 -10.412 1.00 89.69 266 THR A N 1
ATOM 1945 C CA . THR A 1 266 ? 21.530 12.907 -9.061 1.00 89.69 266 THR A CA 1
ATOM 1946 C C . THR A 1 266 ? 20.662 12.111 -8.080 1.00 89.69 266 THR A C 1
ATOM 1948 O O . THR A 1 266 ? 20.613 12.450 -6.896 1.00 89.69 266 THR A O 1
ATOM 1951 N N . ALA A 1 267 ? 19.959 11.072 -8.539 1.00 90.00 267 ALA A N 1
ATOM 1952 C CA . ALA A 1 267 ? 19.122 10.245 -7.681 1.00 90.00 267 ALA A CA 1
ATOM 1953 C C . ALA A 1 267 ? 19.959 9.409 -6.696 1.00 90.00 267 ALA A C 1
ATOM 1955 O O . ALA A 1 267 ? 21.089 8.994 -6.958 1.00 90.00 267 ALA A O 1
ATOM 1956 N N . THR A 1 268 ? 19.388 9.167 -5.519 1.00 90.25 268 THR A N 1
ATOM 1957 C CA . THR A 1 268 ? 20.067 8.449 -4.433 1.00 90.25 268 THR A CA 1
ATOM 1958 C C . THR A 1 268 ? 19.989 6.934 -4.620 1.00 90.25 268 THR A C 1
ATOM 1960 O O . THR A 1 268 ? 19.037 6.417 -5.210 1.00 90.25 268 THR A O 1
ATOM 1963 N N . THR A 1 269 ? 20.934 6.201 -4.026 1.00 90.19 269 THR A N 1
ATOM 1964 C CA . THR A 1 269 ? 20.926 4.728 -4.025 1.00 90.19 269 THR A CA 1
ATOM 1965 C C . THR A 1 269 ? 19.636 4.154 -3.449 1.00 90.19 269 THR A C 1
ATOM 1967 O O . THR A 1 269 ? 19.052 3.261 -4.052 1.00 90.19 269 THR A O 1
ATOM 1970 N N . VAL A 1 270 ? 19.122 4.733 -2.360 1.00 88.88 270 VAL A N 1
ATOM 1971 C CA . VAL A 1 270 ? 17.858 4.300 -1.739 1.00 88.88 270 VAL A CA 1
ATOM 1972 C C . VAL A 1 270 ? 16.652 4.578 -2.638 1.00 88.88 270 VAL A C 1
ATOM 1974 O O . VAL A 1 270 ? 15.773 3.732 -2.742 1.00 88.88 270 VAL A O 1
ATOM 1977 N N . SER A 1 271 ? 16.591 5.726 -3.325 1.00 89.50 271 SER A N 1
ATOM 1978 C CA . SER A 1 271 ? 15.476 5.997 -4.250 1.00 89.50 271 SER A CA 1
ATOM 1979 C C . SER A 1 271 ? 15.452 5.036 -5.438 1.00 89.50 271 SER A C 1
ATOM 1981 O O . SER A 1 271 ? 14.379 4.699 -5.924 1.00 89.50 271 SER A O 1
ATOM 1983 N N . ILE A 1 272 ? 16.618 4.571 -5.890 1.00 91.19 272 ILE A N 1
ATOM 1984 C CA . ILE A 1 272 ? 16.720 3.708 -7.068 1.00 91.19 272 ILE A CA 1
ATOM 1985 C C . ILE A 1 272 ? 16.536 2.239 -6.695 1.00 91.19 272 ILE A C 1
ATOM 1987 O O . ILE A 1 272 ? 15.661 1.571 -7.237 1.00 91.19 272 ILE A O 1
ATOM 1991 N N . CYS A 1 273 ? 17.335 1.744 -5.753 1.00 89.56 273 CYS A N 1
ATOM 1992 C CA . CYS A 1 273 ? 17.334 0.334 -5.362 1.00 89.56 273 CYS A CA 1
ATOM 1993 C C . CYS A 1 273 ? 16.193 0.001 -4.388 1.00 89.56 273 CYS A C 1
ATOM 1995 O O . CYS A 1 273 ? 15.831 -1.160 -4.231 1.00 89.56 273 CYS A O 1
ATOM 1997 N N . GLY A 1 274 ? 15.613 1.011 -3.738 1.00 88.38 274 GLY A N 1
ATOM 1998 C CA . GLY A 1 274 ? 14.676 0.833 -2.636 1.00 88.38 274 GLY A CA 1
ATOM 1999 C C . GLY A 1 274 ? 15.386 0.661 -1.291 1.00 88.38 274 GLY A C 1
ATOM 2000 O O . GLY A 1 274 ? 16.596 0.861 -1.156 1.00 88.38 274 GLY A O 1
ATOM 2001 N N . GLY A 1 275 ? 14.610 0.310 -0.268 1.00 83.44 275 GLY A N 1
ATOM 2002 C CA . GLY A 1 275 ? 15.098 0.113 1.098 1.00 83.44 275 GLY A CA 1
ATOM 2003 C C . GLY A 1 275 ? 14.862 1.315 2.013 1.00 83.44 275 GLY A C 1
ATOM 2004 O O . GLY A 1 275 ? 13.841 1.994 1.916 1.00 83.44 275 GLY A O 1
ATOM 2005 N N . GLY A 1 276 ? 15.798 1.546 2.936 1.00 76.25 276 GLY A N 1
ATOM 2006 C CA . GLY A 1 276 ? 15.655 2.495 4.046 1.00 76.25 276 GLY A CA 1
ATOM 2007 C C . GLY A 1 276 ? 15.096 1.847 5.319 1.00 76.25 276 GLY A C 1
ATOM 2008 O O . GLY A 1 276 ? 14.881 0.640 5.367 1.00 76.25 276 GLY A O 1
ATOM 2009 N N . ALA A 1 277 ? 14.866 2.657 6.362 1.00 67.12 277 ALA A N 1
ATOM 2010 C CA . ALA A 1 277 ? 14.328 2.174 7.643 1.00 67.12 277 ALA A CA 1
ATOM 2011 C C . ALA A 1 277 ? 12.960 1.489 7.478 1.00 67.12 277 ALA A C 1
ATOM 2013 O O . ALA A 1 277 ? 12.660 0.509 8.149 1.00 67.12 277 ALA A O 1
ATOM 2014 N N . THR A 1 278 ? 12.165 1.997 6.536 1.00 69.69 278 THR A N 1
ATOM 2015 C CA . THR A 1 278 ? 10.918 1.391 6.073 1.00 69.69 278 THR A CA 1
ATOM 2016 C C . THR A 1 278 ? 11.216 0.731 4.728 1.00 69.69 278 THR A C 1
ATOM 2018 O O . THR A 1 278 ? 11.519 1.459 3.782 1.00 69.69 278 THR A O 1
ATOM 2021 N N . LEU A 1 279 ? 11.164 -0.599 4.618 1.00 79.94 279 LEU A N 1
ATOM 2022 C CA . LEU A 1 279 ? 11.466 -1.322 3.374 1.00 79.94 279 LEU A CA 1
ATOM 2023 C C . LEU A 1 279 ? 10.493 -0.896 2.258 1.00 79.94 279 LEU A C 1
ATOM 2025 O O . LEU A 1 279 ? 9.360 -1.374 2.205 1.00 79.94 279 LEU A O 1
ATOM 2029 N N . LYS A 1 280 ? 10.910 0.038 1.394 1.00 86.00 280 LYS A N 1
ATOM 2030 C CA . LYS A 1 280 ? 10.080 0.604 0.320 1.00 86.00 280 LYS A CA 1
ATOM 2031 C C . LYS A 1 280 ? 10.640 0.259 -1.064 1.00 86.00 280 LYS A C 1
ATOM 2033 O O . LYS A 1 280 ? 11.861 0.280 -1.224 1.00 86.00 280 LYS A O 1
ATOM 2038 N N . PRO A 1 281 ? 9.772 -0.010 -2.057 1.00 91.38 281 PRO A N 1
ATOM 2039 C CA . PRO A 1 281 ? 10.186 -0.155 -3.452 1.00 91.38 281 PRO A CA 1
ATOM 2040 C C . PRO A 1 281 ? 10.895 1.102 -3.982 1.00 91.38 281 PRO A C 1
ATOM 2042 O O . PRO A 1 281 ? 10.457 2.218 -3.691 1.00 91.38 281 PRO A O 1
ATOM 2045 N N . GLY A 1 282 ? 11.965 0.911 -4.758 1.00 93.62 282 GLY A N 1
ATOM 2046 C CA . GLY A 1 282 ? 12.666 1.979 -5.483 1.00 93.62 282 GLY A CA 1
ATOM 2047 C C . GLY A 1 282 ? 12.298 2.034 -6.968 1.00 93.62 282 GLY A C 1
ATOM 2048 O O . GLY A 1 282 ? 11.413 1.311 -7.426 1.00 93.62 282 GLY A O 1
ATOM 2049 N N . GLU A 1 283 ? 13.003 2.867 -7.736 1.00 94.12 283 GLU A N 1
ATOM 2050 C CA . GLU A 1 283 ? 12.845 2.979 -9.195 1.00 94.12 283 GLU A CA 1
ATOM 2051 C C . GLU A 1 283 ? 13.015 1.642 -9.926 1.00 94.12 283 GLU A C 1
ATOM 2053 O O . GLU A 1 283 ? 12.262 1.372 -10.858 1.00 94.12 283 GLU A O 1
ATOM 2058 N N . VAL A 1 284 ? 13.939 0.783 -9.478 1.00 92.75 284 VAL A N 1
ATOM 2059 C CA . VAL A 1 284 ? 14.134 -0.567 -10.040 1.00 92.75 284 VAL A CA 1
ATOM 2060 C C . VAL A 1 284 ? 12.852 -1.388 -9.896 1.00 92.75 284 VAL A C 1
ATOM 2062 O O . VAL A 1 284 ? 12.341 -1.924 -10.872 1.00 92.75 284 VAL A O 1
ATOM 2065 N N . SER A 1 285 ? 12.267 -1.416 -8.696 1.00 93.25 285 SER A N 1
ATOM 2066 C CA . SER A 1 285 ? 11.010 -2.127 -8.446 1.00 93.25 285 SER A CA 1
ATOM 2067 C C . SER A 1 285 ? 9.837 -1.514 -9.215 1.00 93.25 285 SER A C 1
ATOM 2069 O O . SER A 1 285 ? 8.958 -2.228 -9.684 1.00 93.25 285 SER A O 1
ATOM 2071 N N . LEU A 1 286 ? 9.799 -0.187 -9.368 1.00 94.12 286 LEU A N 1
ATOM 2072 C CA . LEU A 1 286 ? 8.765 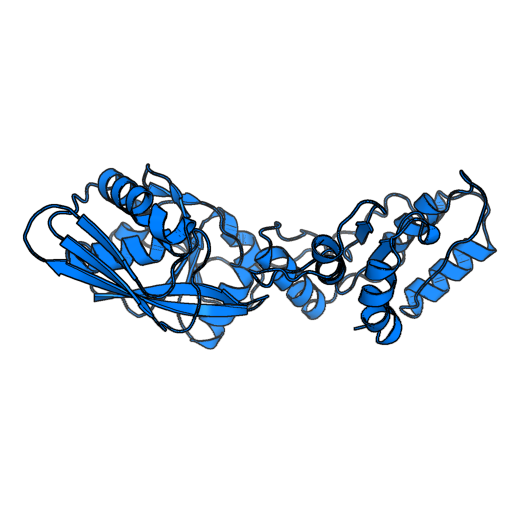0.494 -10.157 1.00 94.12 286 LEU A CA 1
ATOM 2073 C C . LEU A 1 286 ? 8.914 0.264 -11.666 1.00 94.12 286 LEU A C 1
ATOM 2075 O O . LEU A 1 286 ? 7.949 0.463 -12.404 1.00 94.12 286 LEU A O 1
ATOM 2079 N N . ALA A 1 287 ? 10.102 -0.136 -12.117 1.00 93.81 287 ALA A N 1
ATOM 2080 C CA . ALA A 1 2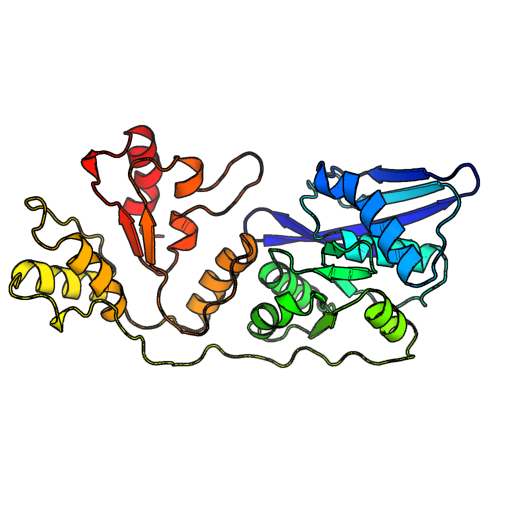87 ? 10.385 -0.552 -13.483 1.00 93.81 287 ALA A CA 1
ATOM 2081 C C . ALA A 1 287 ? 10.134 -2.049 -13.715 1.00 93.81 287 ALA A C 1
ATOM 2083 O O . ALA A 1 287 ? 10.365 -2.520 -14.826 1.00 93.81 287 ALA A O 1
ATOM 2084 N N . HIS A 1 288 ? 9.671 -2.792 -12.701 1.00 92.94 288 HIS A N 1
ATOM 2085 C CA . HIS A 1 288 ? 9.404 -4.228 -12.798 1.00 92.94 288 HIS A CA 1
ATOM 2086 C C . HIS A 1 288 ? 8.523 -4.560 -14.009 1.00 92.94 288 HIS A C 1
ATOM 2088 O O . HIS A 1 288 ? 7.552 -3.852 -14.289 1.00 92.94 288 HIS A O 1
ATOM 2094 N N . ARG A 1 289 ? 8.882 -5.619 -14.748 1.00 92.62 289 ARG A N 1
ATOM 2095 C CA . ARG A 1 289 ? 8.285 -5.994 -16.050 1.00 92.62 289 ARG A CA 1
ATOM 2096 C C . ARG A 1 289 ? 8.314 -4.887 -17.111 1.00 92.62 289 ARG A C 1
ATOM 2098 O O . ARG A 1 289 ? 7.545 -4.943 -18.071 1.00 92.62 289 ARG A O 1
ATOM 2105 N N . GLY A 1 290 ? 9.178 -3.891 -16.969 1.00 92.50 290 GLY A N 1
ATOM 2106 C CA . GLY A 1 290 ? 9.287 -2.756 -17.873 1.00 92.50 290 GLY A CA 1
ATOM 2107 C C . GLY A 1 290 ? 10.727 -2.329 -18.106 1.00 92.50 290 GLY A C 1
ATOM 2108 O O . GLY A 1 290 ? 11.608 -3.164 -18.282 1.00 92.50 290 GLY A O 1
ATOM 2109 N N . VAL A 1 291 ? 10.952 -1.018 -18.184 1.00 92.69 291 VAL A N 1
ATOM 2110 C CA . VAL A 1 291 ? 12.246 -0.435 -18.549 1.00 92.69 291 VAL A CA 1
ATOM 2111 C C . VAL A 1 291 ? 12.712 0.531 -17.471 1.00 92.69 291 VAL A C 1
ATOM 2113 O O . VAL A 1 291 ? 12.016 1.495 -17.145 1.00 92.69 291 VAL A O 1
ATOM 2116 N N . LEU A 1 292 ? 13.928 0.310 -16.977 1.00 93.69 292 LEU A N 1
ATOM 2117 C CA . LEU A 1 292 ? 14.686 1.285 -16.204 1.00 93.69 292 LEU A CA 1
ATOM 2118 C C . LEU A 1 292 ? 15.685 1.978 -17.138 1.00 93.69 292 LEU A C 1
ATOM 2120 O O . LEU A 1 292 ? 16.603 1.348 -17.657 1.00 93.69 292 LEU A O 1
ATOM 2124 N N . PHE A 1 293 ? 15.508 3.276 -17.365 1.00 93.50 293 PHE A N 1
ATOM 2125 C CA . PHE A 1 293 ? 16.389 4.083 -18.201 1.00 93.50 293 PHE A CA 1
ATOM 2126 C C . PHE A 1 293 ? 17.303 4.949 -17.329 1.00 93.50 293 PHE A C 1
ATOM 2128 O O . PHE A 1 293 ? 16.838 5.834 -16.606 1.00 93.50 293 PHE A O 1
ATOM 2135 N N . LEU A 1 294 ? 18.606 4.683 -17.421 1.00 92.12 294 LEU A N 1
ATOM 2136 C CA . LEU A 1 294 ? 19.668 5.436 -16.758 1.00 92.12 294 LEU A CA 1
ATOM 2137 C C . LEU A 1 294 ? 20.217 6.472 -17.744 1.00 92.12 294 LEU A C 1
ATOM 2139 O O . LEU A 1 294 ? 20.958 6.116 -18.665 1.00 92.12 294 LEU A O 1
ATOM 2143 N N . ASP A 1 295 ? 19.830 7.736 -17.576 1.00 88.00 295 ASP A N 1
ATOM 2144 C CA . ASP A 1 295 ? 20.336 8.808 -18.436 1.00 88.00 295 ASP A CA 1
ATOM 2145 C C . ASP A 1 295 ? 21.744 9.210 -17.993 1.00 88.00 295 ASP A C 1
ATOM 2147 O O . ASP A 1 295 ? 21.978 9.423 -16.807 1.00 88.00 295 ASP A O 1
ATOM 2151 N N . GLU A 1 296 ? 22.677 9.296 -18.942 1.00 88.62 296 GLU A N 1
ATOM 2152 C CA . GLU A 1 296 ? 24.087 9.610 -18.662 1.00 88.62 296 GLU A CA 1
ATOM 2153 C C . GLU A 1 296 ? 24.742 8.624 -17.672 1.00 88.62 296 GLU A C 1
ATOM 2155 O O . GLU A 1 296 ? 25.270 9.007 -16.633 1.00 88.62 296 GLU A O 1
ATOM 2160 N N . LEU A 1 297 ? 24.734 7.325 -18.011 1.00 89.00 297 LEU A N 1
ATOM 2161 C CA . LEU A 1 297 ? 25.220 6.229 -17.152 1.00 89.00 297 LEU A CA 1
ATOM 2162 C C . LEU A 1 297 ? 26.573 6.500 -16.455 1.00 89.00 297 LEU A C 1
ATOM 2164 O O . LEU A 1 297 ? 26.773 6.087 -15.316 1.00 89.00 297 LEU A O 1
ATOM 2168 N N . THR A 1 298 ? 27.500 7.184 -17.128 1.00 89.44 298 THR A N 1
ATOM 2169 C CA . THR A 1 298 ? 28.843 7.491 -16.611 1.00 89.44 298 THR A CA 1
ATOM 2170 C C . THR A 1 298 ? 28.869 8.548 -15.506 1.00 89.44 298 THR A C 1
ATOM 2172 O O . THR A 1 298 ? 29.857 8.615 -14.782 1.00 89.44 298 THR A O 1
ATOM 2175 N N . GLU A 1 299 ? 27.814 9.351 -15.362 1.00 91.94 299 GLU A N 1
ATOM 2176 C CA . GLU A 1 299 ? 27.693 10.390 -14.326 1.00 91.94 299 GLU A CA 1
ATOM 2177 C C . GLU A 1 299 ? 27.181 9.834 -12.992 1.00 91.94 299 GLU A C 1
ATOM 2179 O O . GLU A 1 299 ? 27.252 10.490 -11.949 1.00 91.94 299 GLU A O 1
ATOM 2184 N N . PHE A 1 300 ? 26.657 8.608 -12.991 1.00 91.94 300 PHE A N 1
ATOM 2185 C CA . PHE A 1 300 ? 26.193 7.982 -11.766 1.00 91.94 300 PHE A CA 1
ATOM 2186 C C . PHE A 1 300 ? 27.357 7.646 -10.834 1.00 91.94 300 PHE A C 1
ATOM 2188 O O . PHE A 1 300 ? 28.419 7.162 -11.229 1.00 91.94 300 PHE A O 1
ATOM 2195 N N . ARG A 1 301 ? 27.118 7.854 -9.540 1.00 92.31 301 ARG A N 1
ATOM 2196 C CA . ARG A 1 301 ? 28.083 7.528 -8.490 1.00 92.31 301 ARG A CA 1
ATOM 2197 C C . ARG A 1 301 ? 28.372 6.023 -8.483 1.00 92.31 301 ARG A C 1
ATOM 2199 O O . ARG A 1 301 ? 27.475 5.199 -8.658 1.00 92.31 301 ARG A O 1
ATOM 2206 N N . ARG A 1 302 ? 29.632 5.659 -8.231 1.00 90.75 302 ARG A N 1
ATOM 2207 C CA . ARG A 1 302 ? 30.086 4.261 -8.281 1.00 90.75 302 ARG A CA 1
ATOM 2208 C C . ARG A 1 302 ? 29.328 3.344 -7.317 1.00 90.75 302 ARG A C 1
ATOM 2210 O O . ARG A 1 302 ? 29.022 2.220 -7.685 1.00 90.75 302 ARG A O 1
ATOM 2217 N N . ASP A 1 303 ? 29.010 3.818 -6.113 1.00 89.88 303 ASP A N 1
ATOM 2218 C CA . ASP A 1 303 ? 28.254 3.057 -5.106 1.00 89.88 303 ASP A CA 1
ATOM 2219 C C . ASP A 1 303 ? 26.879 2.614 -5.620 1.00 89.88 303 ASP A C 1
ATOM 2221 O O . ASP A 1 303 ? 26.444 1.496 -5.354 1.00 89.88 303 ASP A O 1
ATOM 2225 N N . LEU A 1 304 ? 26.210 3.470 -6.392 1.00 90.44 304 LEU A N 1
ATOM 2226 C CA . LEU A 1 304 ? 24.944 3.136 -7.026 1.00 90.44 304 LEU A CA 1
AT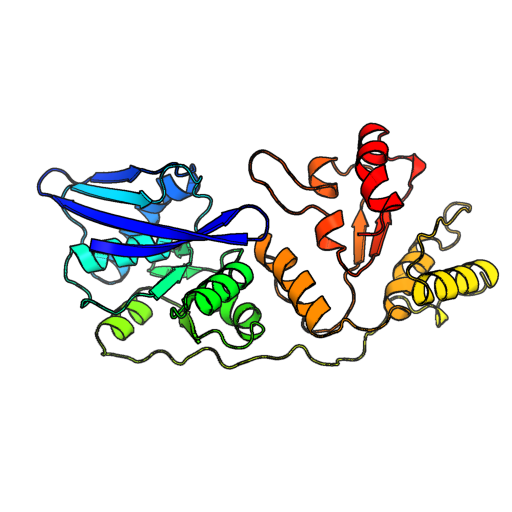OM 2227 C C . LEU A 1 304 ? 25.120 2.090 -8.133 1.00 90.44 304 LEU A C 1
ATOM 2229 O O . LEU A 1 304 ? 24.332 1.153 -8.203 1.00 90.44 304 LEU A O 1
ATOM 2233 N N . LEU A 1 305 ? 26.117 2.256 -9.004 1.00 90.12 305 LEU A N 1
ATOM 2234 C CA . LEU A 1 305 ? 26.355 1.316 -10.103 1.00 90.12 305 LEU A CA 1
ATOM 2235 C C . LEU A 1 305 ? 26.673 -0.091 -9.578 1.00 90.12 305 LEU A C 1
ATOM 2237 O O . LEU A 1 305 ? 26.156 -1.070 -10.107 1.00 90.12 305 LEU A O 1
ATOM 2241 N N . GLU A 1 306 ? 27.455 -0.189 -8.501 1.00 89.44 306 GLU A N 1
ATOM 2242 C CA . GLU A 1 306 ? 27.721 -1.462 -7.818 1.00 89.44 306 GLU A CA 1
ATOM 2243 C C . GLU A 1 306 ? 26.442 -2.049 -7.200 1.00 89.44 306 GLU A C 1
ATOM 2245 O O . GLU A 1 306 ? 26.212 -3.251 -7.295 1.00 89.44 306 GLU A O 1
ATOM 2250 N N . ALA A 1 307 ? 25.565 -1.217 -6.625 1.00 88.75 307 ALA A N 1
ATOM 2251 C CA . ALA A 1 307 ? 24.276 -1.676 -6.099 1.00 88.75 307 ALA A CA 1
ATOM 2252 C C . ALA A 1 307 ? 23.320 -2.179 -7.201 1.00 88.75 307 ALA A C 1
ATOM 2254 O O . ALA A 1 307 ? 22.541 -3.100 -6.967 1.00 88.75 307 ALA A O 1
ATOM 2255 N N . LEU A 1 308 ? 23.397 -1.606 -8.406 1.00 88.06 308 LEU A N 1
ATOM 2256 C CA . LEU A 1 308 ? 22.625 -2.036 -9.577 1.00 88.06 308 LEU A CA 1
ATOM 2257 C C . LEU A 1 308 ? 23.212 -3.258 -10.284 1.00 88.06 308 LEU A C 1
ATOM 2259 O O . LEU A 1 308 ? 22.530 -3.851 -11.117 1.00 88.06 308 LEU A O 1
ATOM 2263 N N . ARG A 1 309 ? 24.449 -3.650 -9.965 1.00 87.50 309 ARG A N 1
ATOM 2264 C CA . ARG A 1 309 ? 25.149 -4.735 -10.654 1.00 87.50 309 ARG A CA 1
ATOM 2265 C C . ARG A 1 309 ? 24.353 -6.038 -10.639 1.00 87.50 309 ARG A C 1
ATOM 2267 O O . ARG A 1 309 ? 24.129 -6.608 -11.697 1.00 87.50 309 ARG A O 1
ATOM 2274 N N . GLN A 1 310 ? 23.905 -6.473 -9.464 1.00 82.44 310 GLN A N 1
ATOM 2275 C CA . GLN A 1 310 ? 23.167 -7.727 -9.330 1.00 82.44 310 GLN A CA 1
ATOM 2276 C C . GLN A 1 310 ? 21.821 -7.697 -10.089 1.00 82.44 310 GLN A C 1
ATOM 2278 O O . GLN A 1 310 ? 21.613 -8.581 -10.915 1.00 82.44 310 GLN A O 1
ATOM 2283 N N . PRO A 1 311 ? 20.959 -6.665 -9.939 1.00 82.06 311 PRO A N 1
ATOM 2284 C CA . PRO A 1 311 ? 19.760 -6.527 -10.774 1.00 82.06 311 PRO A CA 1
ATOM 2285 C C . PRO A 1 311 ? 20.027 -6.558 -12.289 1.00 82.06 311 PRO A C 1
ATOM 2287 O O . PRO A 1 311 ? 19.236 -7.111 -13.051 1.00 82.06 311 PRO A O 1
ATOM 2290 N N . LEU A 1 312 ? 21.135 -5.961 -12.744 1.00 81.12 312 LEU A N 1
ATOM 2291 C CA . LEU A 1 312 ? 21.500 -5.925 -14.163 1.00 81.12 312 LEU A CA 1
ATOM 2292 C C . LEU A 1 312 ? 22.052 -7.263 -14.681 1.00 81.12 312 LEU A C 1
ATOM 2294 O O . LEU A 1 312 ? 21.886 -7.553 -15.866 1.00 81.12 312 LEU A O 1
ATOM 2298 N N . GLU A 1 313 ? 22.718 -8.047 -13.829 1.00 80.38 313 GLU A N 1
ATOM 2299 C CA . GLU A 1 313 ? 23.270 -9.367 -14.165 1.00 80.38 313 GLU A CA 1
ATOM 2300 C C . GLU A 1 313 ? 22.189 -10.461 -14.159 1.00 80.38 313 GLU A C 1
ATOM 2302 O O . GLU A 1 313 ? 22.133 -11.263 -15.093 1.00 80.38 313 GLU A O 1
ATOM 2307 N N . ASP A 1 314 ? 21.317 -10.473 -13.147 1.00 73.81 314 ASP A N 1
ATOM 2308 C CA . ASP A 1 314 ? 20.344 -11.553 -12.927 1.00 73.81 314 ASP A CA 1
ATOM 2309 C C . ASP A 1 314 ? 19.061 -11.393 -13.764 1.00 73.81 314 ASP A C 1
ATOM 2311 O O . ASP A 1 314 ? 18.353 -12.373 -14.018 1.00 73.81 314 ASP A O 1
ATOM 2315 N N . GLY A 1 315 ? 18.748 -10.165 -14.203 1.00 60.47 315 GLY A N 1
ATOM 2316 C CA . GLY A 1 315 ? 17.577 -9.864 -15.035 1.00 60.47 315 GLY A CA 1
ATOM 2317 C C . GLY 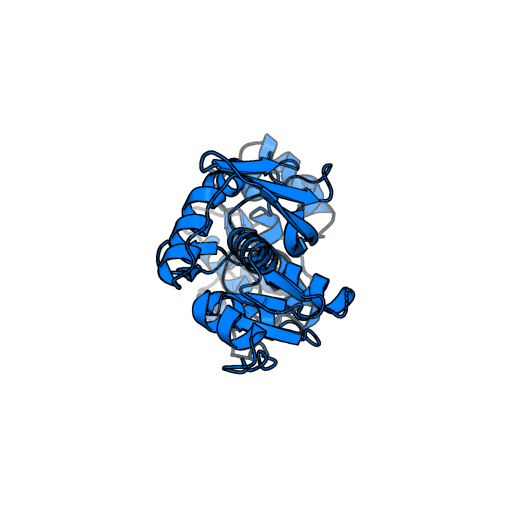A 1 315 ? 16.219 -10.106 -14.359 1.00 60.47 315 GLY A C 1
ATOM 2318 O O . GLY A 1 315 ? 15.207 -10.148 -15.061 1.00 60.47 315 GLY A O 1
ATOM 2319 N N . ASN A 1 316 ? 16.193 -10.269 -13.029 1.00 47.62 316 ASN A N 1
ATOM 2320 C CA . ASN A 1 316 ? 15.000 -10.449 -12.193 1.00 47.62 316 ASN A CA 1
ATOM 2321 C C . ASN A 1 316 ? 15.048 -9.556 -10.951 1.00 47.62 316 ASN A C 1
ATOM 2323 O O . ASN A 1 316 ? 16.137 -9.449 -10.343 1.00 47.62 316 ASN A O 1
#

Foldseek 3Di:
DWAWEWADAALATDIKIKAKDFDADADDEDEAQAEDPQRRVLVQLLCLLCVLLVHHRHGYMYIYIPPSVDHHDHQQCSLRNNVNSCVNVVVFDPDDHAYETFHGGSNFFTDADFNVLNVQVVCQVVVHEYEHALVCLVLSLLDPRGFYFHDGGPNQVRCCRNVNDPTDTRHRDDQDQPQPDQVVAPVVDPDPVVLSVVLLVCQVVVADDDDDDDPPNCPVVSQSNSQNNHDFADSVQLSQLSSQCSNVPHDRDSHSGQDEFEDELPDDLCQAPNDDPRGHDHSLSNNRRHYYHYPPVVSHDPVNVVSCVVCNVVVD